Protein AF-H0FFP9-F1 (afdb_monomer)

Solvent-accessible surface area (backbone atoms 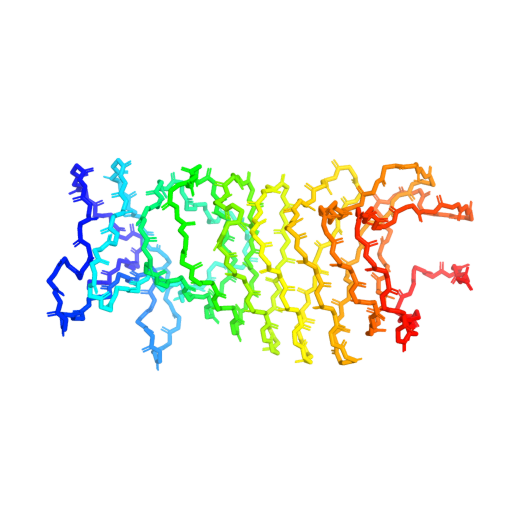only — not comparable to full-atom values): 10447 Å² total; per-residue (Å²): 90,71,31,32,77,65,34,75,48,77,48,68,65,47,79,28,15,66,45,77,88,32,73,33,52,43,18,31,10,16,52,91,96,51,68,61,28,45,47,30,43,72,57,37,74,26,39,36,30,30,73,16,55,14,37,40,34,36,16,16,64,46,79,81,54,76,49,68,46,59,50,24,39,30,33,62,23,36,39,37,34,51,33,22,23,45,27,37,53,21,60,12,68,56,22,48,20,46,33,43,29,53,17,32,37,43,26,38,55,21,41,39,14,61,69,14,36,36,39,27,28,45,64,7,32,42,36,43,52,17,33,37,11,37,36,36,30,32,53,51,4,33,41,47,37,38,69,96,35,42,28,36,27,34,25,39,37,37,30,73,53,12,36,38,44,35,34,36,32,57,60,44,81,67,43,24,31,40,22,60,26,41,36,34,42,29,14,31,40,30,45,40,68,67,57,65,52,63,95,68,61,73,39,53,70,43,65,64,47,58,77,46,78,72,63,58,40,79,58,53,58,46,90,93,62,83,132

Sequence (227 aa):
MTVSDEGEVRANLISVAQGAGSTANVNIGGAAGAAADRAGTLAVSGLRFGVGNGQLNFNHTDSSGAYAFSVPISGPGAINHVAGHTRLNGASPAFNGAIVATGGTLLVDSMLHAGSSATVGAGAALGGIGQLGNVSIQDGGILLGRQGEQLSMNSLVLNNGSQVNVQLGAPGSSSLFDVAADLTLAGSLNISDLGGFGAGVYRLFDYGGALTNNGMTIGSTPVGANA

Foldseek 3Di:
DEFFPQREDEDAEAEAFADAQDHGEYEFADDVVDAGGHGYYYNYQAYEYHNYAYEYEYRHDAAPLPAEDQHAYADAYEYEYEEHRYEDNHAHQRHLYEYEYDAYEYADAEEYHQNYEYEFDAHYEYYYQYEYHHYEQDANGEYEFEPVRAYEYQEYHYDQNYEYEYEDAAADDDERYEHAEEYEDHHEYAYDYPYHDDDDDHHHYDHNYYYRYPDYYYDHDPPPDDD

pLDDT: mean 96.98, std 4.11, range [62.12, 98.94]

Mean predicted aligned error: 3.09 Å

Secondary structure (DSSP, 8-state):
-EEBTT-EEE-SEEEE--STT-EEEEEEESPTTSPPB-B-EEESSEEEE-SSEEEEEEEB---SS--EE---EEES-EEEEEESEEEE-S-BTEE-SEEEE-SEEEEE-SBBPTT-EEEE-TTEEEE-SSEEEEEEE-TT-EEEEETTB-EEEEEEEE-TT-EEEEEEES-BS--SEEESS-EEE-SEEEEEEEES--SS-B--EEESS-EEE--PEE----TT---

Organism: NCBI:txid477184

Nearest PDB structures (foldseek):
  8e7f-assembly1_A  TM=8.452E-01  e=1.837E-02  Serratia marcescens
  6n2b-assembly1_A  TM=3.303E-01  e=1.978E-01  Caldicellulosiruptor acetigenus I77R1B
  8axg-assembly4_DDD  TM=4.522E-01  e=4.386E+00  Fusobacterium nucleatum
  6nyf-assembly1_A  TM=2.020E-01  e=9.040E+00  Helicobacter pylori

Radius of gyration: 17.98 Å; Cα contacts (8 Å, |Δi|>4): 772; chains: 1; bounding box: 45×29×59 Å

Structure (mmCIF, N/CA/C/O backbone):
data_AF-H0FFP9-F1
#
_entry.id   AF-H0FFP9-F1
#
loop_
_atom_site.group_PDB
_atom_site.id
_atom_site.type_symbol
_atom_site.label_atom_id
_atom_site.label_alt_id
_atom_site.label_comp_id
_atom_site.label_asym_id
_atom_site.label_entity_id
_atom_site.label_seq_id
_atom_site.pdbx_PDB_ins_code
_atom_site.Cartn_x
_atom_site.Cartn_y
_atom_site.Cartn_z
_atom_site.occupancy
_atom_site.B_iso_or_equiv
_atom_site.auth_seq_id
_atom_site.auth_comp_id
_atom_site.auth_asym_id
_atom_site.auth_atom_id
_atom_site.pdbx_PDB_model_num
ATOM 1 N N . MET A 1 1 ? -15.989 -3.623 18.073 1.00 95.50 1 MET A N 1
ATOM 2 C CA . MET A 1 1 ? -16.821 -2.552 17.489 1.00 95.50 1 MET A CA 1
ATOM 3 C C . MET A 1 1 ? -16.798 -2.707 15.984 1.00 95.50 1 MET A C 1
ATOM 5 O O . MET A 1 1 ? -15.742 -3.022 15.451 1.00 95.50 1 MET A O 1
ATOM 9 N N . THR A 1 2 ? -17.932 -2.490 15.328 1.00 97.25 2 THR A N 1
ATOM 10 C CA . THR A 1 2 ? -18.059 -2.513 13.867 1.00 97.25 2 THR A CA 1
ATOM 11 C C . THR A 1 2 ? -18.640 -1.179 13.421 1.00 97.25 2 THR A C 1
ATOM 13 O O . THR A 1 2 ? -19.587 -0.703 14.044 1.00 97.25 2 THR A O 1
ATOM 16 N N . VAL A 1 3 ? -18.039 -0.570 12.403 1.00 97.62 3 VAL A N 1
ATOM 17 C CA . VAL A 1 3 ? -18.450 0.708 11.819 1.00 97.62 3 VAL A CA 1
ATOM 18 C C . VAL A 1 3 ? -18.688 0.462 10.333 1.00 97.62 3 VAL A C 1
ATOM 20 O O . VAL A 1 3 ? -17.743 0.348 9.550 1.00 97.62 3 VAL A O 1
ATOM 23 N N . SER A 1 4 ? -19.954 0.297 9.972 1.00 97.25 4 SER A N 1
ATOM 24 C CA . SER A 1 4 ? -20.405 -0.083 8.632 1.00 97.25 4 SER A CA 1
ATOM 25 C C . SER A 1 4 ? -21.591 0.774 8.191 1.00 97.25 4 SER A C 1
ATOM 27 O O . SER A 1 4 ? -21.987 1.689 8.915 1.00 97.25 4 SER A O 1
ATOM 29 N N . ASP A 1 5 ? -22.120 0.512 6.994 1.00 95.44 5 ASP A N 1
ATOM 30 C CA . ASP A 1 5 ? -23.293 1.190 6.436 1.00 95.44 5 ASP A CA 1
ATOM 31 C C . ASP A 1 5 ? -23.164 2.719 6.391 1.00 95.44 5 ASP A C 1
ATOM 33 O O . ASP A 1 5 ? -24.125 3.443 6.634 1.00 95.44 5 ASP A O 1
ATOM 37 N N . GLU A 1 6 ? -21.966 3.229 6.065 1.00 94.12 6 GLU A N 1
ATOM 38 C CA . GLU A 1 6 ? -21.636 4.670 6.117 1.00 94.12 6 GLU A CA 1
ATOM 39 C C . GLU A 1 6 ? -21.825 5.309 7.506 1.00 94.12 6 GLU A C 1
ATOM 41 O O . GLU A 1 6 ? -21.739 6.528 7.656 1.00 94.12 6 GLU A O 1
ATOM 46 N N . GLY A 1 7 ? -22.026 4.499 8.547 1.00 96.81 7 GLY A N 1
ATOM 47 C CA . GLY A 1 7 ? -22.118 4.953 9.923 1.00 96.81 7 GLY A CA 1
ATOM 48 C C . GLY A 1 7 ? -20.846 5.667 10.369 1.00 96.81 7 GLY A C 1
ATOM 49 O O . GLY A 1 7 ? -19.736 5.345 9.940 1.00 96.81 7 GLY A O 1
ATOM 50 N N . GLU A 1 8 ? -21.005 6.634 11.268 1.00 97.62 8 GLU A N 1
ATOM 51 C CA . GLU A 1 8 ? -19.903 7.430 11.795 1.00 97.62 8 GLU A CA 1
ATOM 52 C C . GLU A 1 8 ? -19.749 7.211 13.303 1.00 97.62 8 GLU A C 1
ATOM 54 O O . GLU A 1 8 ? -20.703 7.350 14.069 1.00 97.62 8 GLU A O 1
ATOM 59 N N . VAL A 1 9 ? -18.526 6.918 13.745 1.00 98.00 9 VAL A N 1
ATOM 60 C CA . VAL A 1 9 ? -18.161 6.935 15.167 1.00 98.00 9 VAL A CA 1
ATOM 61 C C . VAL A 1 9 ? -17.323 8.172 15.452 1.00 98.00 9 VAL A C 1
ATOM 63 O O . VAL A 1 9 ? -16.262 8.366 14.858 1.00 98.00 9 VAL A O 1
ATOM 66 N N . ARG A 1 10 ? -17.780 8.978 16.414 1.00 97.69 10 ARG A N 1
ATOM 67 C CA . ARG A 1 10 ? -17.091 10.176 16.905 1.00 97.69 10 ARG A CA 1
ATOM 68 C C . ARG A 1 10 ? -16.560 9.952 18.311 1.00 97.69 10 ARG A C 1
ATOM 70 O O . ARG A 1 10 ? -17.305 9.578 19.213 1.00 97.69 10 ARG A O 1
ATOM 77 N N . ALA A 1 11 ? -15.279 10.224 18.502 1.00 95.62 11 ALA A N 1
ATOM 78 C CA . ALA A 1 11 ? -14.608 10.189 19.795 1.00 95.62 11 ALA A CA 1
ATOM 79 C C . ALA A 1 11 ? -13.319 11.008 19.716 1.00 95.62 11 ALA A C 1
ATOM 81 O O . ALA A 1 11 ? -12.813 11.272 18.631 1.00 95.62 11 ALA A O 1
ATOM 82 N N . ASN A 1 12 ? -12.736 11.374 20.858 1.00 95.19 12 ASN A N 1
ATOM 83 C CA . ASN A 1 12 ? -11.398 11.961 20.831 1.00 95.19 12 ASN A CA 1
ATOM 84 C C . ASN A 1 12 ? -10.359 10.907 20.406 1.00 95.19 12 ASN A C 1
ATOM 86 O O . ASN A 1 12 ? -9.648 11.090 19.425 1.00 95.19 12 ASN A O 1
ATOM 90 N N . LEU A 1 13 ? -10.317 9.774 21.106 1.00 97.44 13 LEU A N 1
ATOM 91 C CA . LEU A 1 13 ? -9.363 8.688 20.889 1.00 97.44 13 LEU A CA 1
ATOM 92 C C . LEU A 1 13 ? -10.093 7.349 21.001 1.00 97.44 13 LEU A C 1
ATOM 94 O O . LEU A 1 13 ? -10.913 7.172 21.903 1.00 97.44 13 LEU A O 1
ATOM 98 N N . ILE A 1 14 ? -9.748 6.392 20.140 1.00 98.12 14 ILE A N 1
ATOM 99 C CA . ILE A 1 14 ? -10.137 4.990 20.318 1.00 98.12 14 ILE A CA 1
ATOM 100 C C . ILE A 1 14 ? -8.950 4.223 20.898 1.00 98.12 14 ILE A C 1
ATOM 102 O O . ILE A 1 14 ? -7.900 4.115 20.267 1.00 98.12 14 ILE A O 1
ATOM 106 N N . SER A 1 15 ? -9.130 3.662 22.092 1.00 97.94 15 SER A N 1
ATOM 107 C CA . SER A 1 15 ? -8.153 2.784 22.739 1.00 97.94 15 SER A CA 1
ATOM 108 C C . SER A 1 15 ? -8.552 1.325 22.546 1.00 97.94 15 SER A C 1
ATOM 110 O O . SER A 1 15 ? -9.651 0.925 22.926 1.00 97.94 15 SER A O 1
ATOM 112 N N . VAL A 1 16 ? -7.653 0.516 21.990 1.00 98.31 16 VAL A N 1
ATOM 113 C CA . VAL A 1 16 ? -7.917 -0.882 21.630 1.00 98.31 16 VAL A CA 1
ATOM 114 C C . VAL A 1 16 ? -7.004 -1.803 22.438 1.00 98.31 16 VAL A C 1
ATOM 116 O O . VAL A 1 16 ? -5.790 -1.614 22.441 1.00 98.31 16 VAL A O 1
ATOM 119 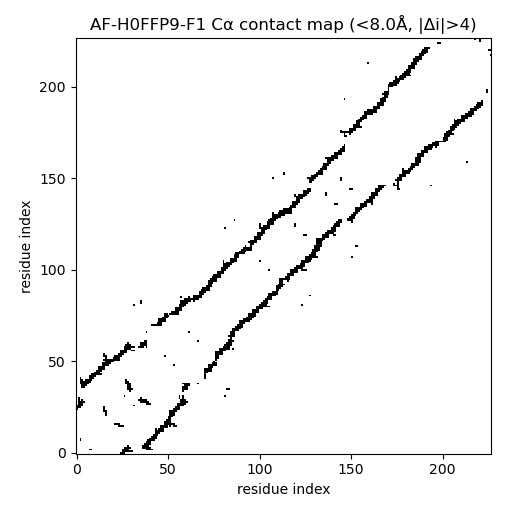N N . ALA A 1 17 ? -7.593 -2.784 23.127 1.00 98.06 17 ALA A N 1
ATOM 120 C CA . ALA A 1 17 ? -6.890 -3.836 23.873 1.00 98.06 17 ALA A CA 1
ATOM 121 C C . ALA A 1 17 ? -5.782 -3.305 24.817 1.00 98.06 17 ALA A C 1
ATOM 123 O O . ALA A 1 17 ? -4.611 -3.660 24.706 1.00 98.06 17 ALA A O 1
ATOM 124 N N . GLN A 1 18 ? -6.141 -2.408 25.745 1.00 97.56 18 GLN A N 1
ATOM 125 C CA . GLN A 1 18 ? -5.168 -1.739 26.626 1.00 97.56 18 GLN A CA 1
ATOM 126 C C . GLN A 1 18 ? -4.558 -2.646 27.707 1.00 97.56 18 GLN A C 1
ATOM 128 O O . GLN A 1 18 ? -3.432 -2.409 28.132 1.00 97.56 18 GLN A O 1
ATOM 133 N N . GLY A 1 19 ? -5.276 -3.682 28.146 1.00 96.94 19 GLY A N 1
ATOM 134 C CA . GLY A 1 19 ? -4.807 -4.607 29.181 1.00 96.94 19 GLY A CA 1
ATOM 135 C C . GLY A 1 19 ? -4.100 -5.836 28.607 1.00 96.94 19 GLY A C 1
ATOM 136 O O . GLY A 1 19 ? -4.488 -6.343 27.553 1.00 96.94 19 GLY A O 1
ATOM 137 N N . ALA A 1 20 ? -3.108 -6.365 29.323 1.00 96.44 20 ALA A N 1
ATOM 138 C CA . ALA A 1 20 ? -2.491 -7.645 28.974 1.00 96.44 20 ALA A CA 1
ATOM 139 C C . ALA A 1 20 ? -3.552 -8.762 28.941 1.00 96.44 20 ALA A C 1
ATOM 141 O O . ALA A 1 20 ? -4.425 -8.822 29.805 1.00 96.44 20 ALA A O 1
ATOM 142 N N . GLY A 1 21 ? -3.513 -9.610 27.911 1.00 95.94 21 GLY A N 1
ATOM 143 C CA . GLY A 1 21 ? -4.506 -10.670 27.693 1.00 95.94 21 GLY A CA 1
ATOM 144 C C . GLY A 1 21 ? -5.883 -10.193 27.209 1.00 95.94 21 GLY A C 1
ATOM 145 O O . GLY A 1 21 ? -6.726 -11.024 26.878 1.00 95.94 21 GLY A O 1
ATOM 146 N N . SER A 1 22 ? -6.131 -8.880 27.120 1.00 98.12 22 SER A N 1
ATOM 147 C CA . SER A 1 22 ? -7.374 -8.368 26.535 1.00 98.12 22 SER A CA 1
ATOM 148 C C . SER A 1 22 ? -7.375 -8.530 25.015 1.00 98.12 22 SER A C 1
ATOM 150 O O . SER A 1 22 ? -6.324 -8.474 24.381 1.00 98.12 22 SER A O 1
ATOM 152 N N . THR A 1 23 ? -8.557 -8.722 24.428 1.00 97.75 23 THR A N 1
ATOM 153 C CA . THR A 1 23 ? -8.754 -8.747 22.973 1.00 97.75 23 THR A CA 1
ATOM 154 C C . THR A 1 23 ? -9.786 -7.698 22.591 1.00 97.75 23 THR A C 1
ATOM 156 O O . THR A 1 23 ? -10.825 -7.595 23.244 1.00 97.75 23 THR A O 1
ATOM 159 N N . ALA A 1 24 ? -9.516 -6.912 21.551 1.00 97.69 24 ALA A N 1
ATOM 160 C CA . ALA A 1 24 ? -10.472 -5.937 21.042 1.00 97.69 24 ALA A CA 1
ATOM 161 C C . ALA A 1 24 ? -10.301 -5.712 19.539 1.00 97.69 24 ALA A C 1
ATOM 163 O O . ALA A 1 24 ? -9.191 -5.506 19.055 1.00 97.69 24 ALA A O 1
ATOM 164 N N . ASN A 1 25 ? -11.428 -5.670 18.829 1.00 97.19 25 ASN A N 1
ATOM 165 C CA . ASN A 1 25 ? -11.465 -5.479 17.383 1.00 97.19 25 ASN A CA 1
ATOM 166 C C . ASN A 1 25 ? -12.214 -4.192 17.033 1.00 97.19 25 ASN A C 1
ATOM 168 O O . ASN A 1 25 ? -13.292 -3.921 17.583 1.00 97.19 25 ASN A O 1
ATOM 172 N N . VAL A 1 26 ? -11.668 -3.436 16.088 1.00 98.38 26 VAL A N 1
ATOM 173 C CA . VAL A 1 26 ? -12.344 -2.355 15.369 1.00 98.38 26 VAL A CA 1
ATOM 174 C C . VAL A 1 26 ? -12.500 -2.814 13.927 1.00 98.38 26 VAL A C 1
ATOM 176 O O . VAL A 1 26 ? -11.507 -3.097 13.272 1.00 98.38 26 VAL A O 1
ATOM 179 N N . ASN A 1 27 ? -13.730 -2.919 13.439 1.00 98.62 27 ASN A N 1
ATOM 180 C CA . ASN A 1 27 ? -14.009 -3.328 12.066 1.00 98.62 27 ASN A CA 1
ATOM 181 C C . ASN A 1 27 ? -14.560 -2.141 11.279 1.00 98.62 27 ASN A C 1
ATOM 183 O O . ASN A 1 27 ? -15.451 -1.449 11.772 1.00 98.62 27 ASN A O 1
ATOM 187 N N . ILE A 1 28 ? -14.051 -1.944 10.070 1.00 98.56 28 ILE A N 1
ATOM 188 C CA . ILE A 1 28 ? -14.575 -1.026 9.064 1.00 98.56 28 ILE A CA 1
ATOM 189 C C . ILE A 1 28 ? -15.243 -1.867 7.975 1.00 98.56 28 ILE A C 1
ATOM 191 O O . ILE A 1 28 ? -14.577 -2.667 7.311 1.00 98.56 28 ILE A O 1
ATOM 195 N N . GLY A 1 29 ? -16.553 -1.686 7.808 1.00 98.44 29 GLY A N 1
ATOM 196 C CA . GLY A 1 29 ? -17.390 -2.610 7.042 1.00 98.44 29 GLY A CA 1
ATOM 197 C C . GLY A 1 29 ? -17.730 -3.856 7.863 1.00 98.44 29 GLY A C 1
ATOM 198 O O . GLY A 1 29 ? -18.029 -3.760 9.051 1.00 98.44 29 GLY A O 1
ATOM 199 N N . GLY A 1 30 ? -17.680 -5.032 7.246 1.00 97.56 30 GLY A N 1
ATOM 200 C CA . GLY A 1 30 ? -17.985 -6.310 7.880 1.00 97.56 30 GLY A CA 1
ATOM 201 C C . GLY A 1 30 ? -16.990 -6.697 8.979 1.00 97.56 30 GLY A C 1
ATOM 202 O O . GLY A 1 30 ? -15.842 -6.256 9.021 1.00 97.56 30 GLY A O 1
ATOM 203 N N . ALA A 1 31 ? -17.410 -7.574 9.891 1.00 93.75 31 ALA A N 1
ATOM 204 C CA . ALA A 1 31 ? -16.493 -8.173 10.860 1.00 93.75 31 ALA A CA 1
ATOM 205 C C . ALA A 1 31 ? -15.522 -9.164 10.184 1.00 93.75 31 ALA A C 1
ATOM 207 O O . ALA A 1 31 ? -15.782 -9.661 9.087 1.00 93.75 31 ALA A O 1
ATOM 208 N N . ALA A 1 32 ? -14.412 -9.493 10.852 1.00 80.69 32 ALA A N 1
ATOM 209 C CA . ALA A 1 32 ? -13.520 -10.559 10.396 1.00 80.69 32 ALA A CA 1
ATOM 210 C C . ALA A 1 32 ? -14.281 -11.898 10.288 1.00 80.69 32 ALA A C 1
ATOM 212 O O . ALA A 1 32 ? -14.992 -12.285 11.215 1.00 80.69 32 ALA A O 1
ATOM 213 N N . GLY A 1 33 ? -14.147 -12.586 9.150 1.00 89.38 33 GLY A N 1
ATOM 214 C CA . GLY A 1 33 ? -14.860 -13.837 8.856 1.00 89.38 33 GLY A CA 1
ATOM 215 C C . GLY A 1 33 ? -16.329 -13.675 8.436 1.00 89.38 33 GLY A C 1
ATOM 216 O O . GLY A 1 33 ? -16.966 -14.669 8.101 1.00 89.38 33 GLY A O 1
ATOM 217 N N . ALA A 1 34 ? -16.865 -12.451 8.428 1.00 95.69 34 ALA A N 1
ATOM 218 C CA . ALA A 1 34 ? -18.190 -12.143 7.893 1.00 95.69 34 ALA A CA 1
ATOM 219 C C . ALA A 1 34 ? -18.103 -11.630 6.444 1.00 95.69 34 ALA A C 1
ATOM 221 O O . ALA A 1 34 ? -17.021 -11.313 5.945 1.00 95.69 34 ALA A O 1
ATOM 222 N N . ALA A 1 35 ? -19.255 -11.520 5.775 1.00 97.50 35 ALA A N 1
ATOM 223 C CA . ALA A 1 35 ? -19.337 -10.851 4.479 1.00 97.50 35 ALA A CA 1
ATOM 224 C C . ALA A 1 35 ? -18.895 -9.381 4.592 1.00 97.50 35 ALA A C 1
ATOM 226 O O . ALA A 1 35 ? -19.113 -8.742 5.624 1.00 97.50 35 ALA A O 1
ATOM 227 N N . ALA A 1 36 ? -18.273 -8.866 3.530 1.00 98.12 36 ALA A N 1
ATOM 228 C CA . ALA A 1 36 ? -17.930 -7.454 3.427 1.00 98.12 36 ALA A CA 1
ATOM 229 C C . ALA A 1 36 ? -19.197 -6.587 3.435 1.00 98.12 36 ALA A C 1
ATOM 231 O O . ALA A 1 36 ? -20.231 -6.991 2.902 1.00 98.12 36 ALA A O 1
ATOM 232 N N . ASP A 1 37 ? -19.088 -5.386 3.997 1.00 98.44 37 ASP A N 1
ATOM 233 C CA . ASP A 1 37 ? -20.188 -4.421 4.095 1.00 98.44 37 ASP A CA 1
ATOM 234 C C . ASP A 1 37 ? -19.717 -3.011 3.701 1.00 98.44 37 ASP A C 1
ATOM 236 O O . ASP A 1 37 ? -18.515 -2.764 3.585 1.00 98.44 37 ASP A O 1
ATOM 240 N N . ARG A 1 38 ? -20.623 -2.058 3.482 1.00 98.06 38 ARG A N 1
ATOM 241 C CA . ARG A 1 38 ? -20.238 -0.669 3.201 1.00 98.06 38 ARG A CA 1
ATOM 242 C C . ARG A 1 38 ? -19.383 -0.142 4.349 1.00 98.06 38 ARG A C 1
ATOM 244 O O . ARG A 1 38 ? -19.714 -0.318 5.521 1.00 98.06 38 ARG A O 1
ATOM 251 N N . ALA A 1 39 ? -18.268 0.498 4.012 1.00 98.06 39 ALA A N 1
ATOM 252 C CA . ALA A 1 39 ? -17.371 1.054 5.014 1.00 98.06 39 ALA A CA 1
ATOM 253 C C . ALA A 1 39 ? -18.076 2.164 5.803 1.00 98.06 39 ALA A C 1
ATOM 255 O O . ALA A 1 39 ? -18.807 2.976 5.236 1.00 98.06 39 ALA A O 1
ATOM 256 N N . GLY A 1 40 ? -17.837 2.211 7.109 1.00 98.06 40 GLY A N 1
ATOM 257 C CA . GLY A 1 40 ? -18.147 3.377 7.921 1.00 98.06 40 GLY A CA 1
ATOM 258 C C . GLY A 1 40 ? -16.921 4.265 8.150 1.00 98.06 40 GLY A C 1
ATOM 259 O O . GLY A 1 40 ? -15.814 3.983 7.678 1.00 98.06 40 GLY A O 1
ATOM 260 N N . THR A 1 41 ? -17.114 5.345 8.902 1.00 97.38 41 THR A N 1
ATOM 261 C CA . THR A 1 41 ? -16.095 6.374 9.144 1.00 97.38 41 THR A CA 1
ATOM 262 C C . THR A 1 41 ? -15.778 6.509 10.630 1.00 97.38 41 THR A C 1
ATOM 264 O O . THR A 1 41 ? -16.666 6.561 11.482 1.00 97.38 41 THR A O 1
ATOM 267 N N . LEU A 1 42 ? -14.488 6.619 10.950 1.00 97.94 42 LEU A N 1
ATOM 268 C C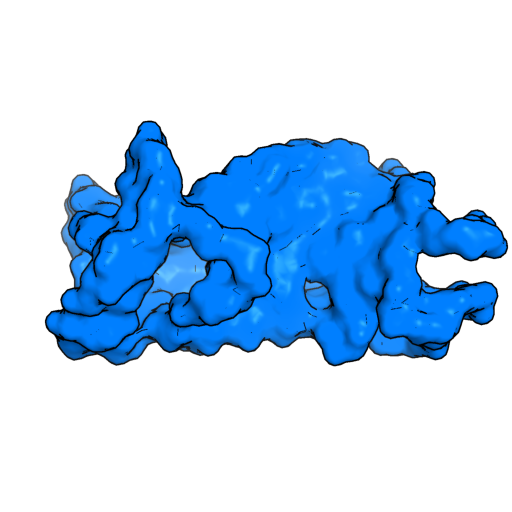A . LEU A 1 42 ? -14.019 7.016 12.275 1.00 97.94 42 LEU A CA 1
ATOM 269 C C . LEU A 1 42 ? -13.635 8.497 12.253 1.00 97.94 42 LEU A C 1
ATOM 271 O O . LEU A 1 42 ? -12.603 8.869 11.701 1.00 97.94 42 LEU A O 1
ATOM 275 N N . ALA A 1 43 ? -14.438 9.337 12.894 1.00 97.06 43 ALA A N 1
ATOM 276 C CA . ALA A 1 43 ? -14.118 10.739 13.130 1.00 97.06 43 ALA A CA 1
ATOM 277 C C . ALA A 1 43 ? -13.453 10.883 14.504 1.00 97.06 43 ALA A C 1
ATOM 279 O O . ALA A 1 43 ? -14.065 11.318 15.485 1.00 97.06 43 ALA A O 1
ATOM 280 N N . VAL A 1 44 ? -12.194 10.445 14.572 1.00 97.31 44 VAL A N 1
ATOM 281 C CA . VAL A 1 44 ? -11.382 10.423 15.794 1.00 97.31 44 VAL A CA 1
ATOM 282 C C . VAL A 1 44 ? -9.985 10.976 15.538 1.00 97.31 44 VAL A C 1
ATOM 284 O O . VAL A 1 44 ? -9.482 10.899 14.420 1.00 97.31 44 VAL A O 1
ATOM 287 N N . SER A 1 45 ? -9.333 11.511 16.573 1.00 96.88 45 SER A N 1
ATOM 288 C CA . SER A 1 45 ? -7.967 12.048 16.445 1.00 96.88 45 SER A CA 1
ATOM 289 C C . SER A 1 45 ? -6.893 10.959 16.338 1.00 96.88 45 SER A C 1
ATOM 291 O O . SER A 1 45 ? -5.779 11.231 15.896 1.00 96.88 45 SER A O 1
ATOM 293 N N . GLY A 1 46 ? -7.220 9.723 16.725 1.00 97.94 46 GLY A N 1
ATOM 294 C CA . GLY A 1 46 ? -6.327 8.581 16.596 1.00 97.94 46 GLY A CA 1
ATOM 295 C C . GLY A 1 46 ? -6.940 7.265 17.068 1.00 97.94 46 GLY A C 1
ATOM 296 O O . GLY A 1 46 ? -7.949 7.229 17.783 1.00 97.94 46 GLY A O 1
ATOM 297 N N . LEU A 1 47 ? -6.271 6.179 16.695 1.00 98.56 47 LEU A N 1
ATOM 298 C CA . LEU A 1 47 ? -6.506 4.829 17.186 1.00 98.56 47 LEU A CA 1
ATOM 299 C C . LEU A 1 47 ? -5.221 4.323 17.852 1.00 98.56 47 LEU A C 1
ATOM 301 O O . LEU A 1 47 ? -4.147 4.301 17.249 1.00 98.56 47 LEU A O 1
ATOM 305 N N . ARG A 1 48 ? -5.316 3.937 19.125 1.00 98.56 48 ARG A N 1
ATOM 306 C CA . ARG A 1 48 ? -4.176 3.491 19.930 1.00 98.56 48 ARG A CA 1
ATOM 307 C C . ARG A 1 48 ? -4.360 2.056 20.384 1.00 98.56 48 ARG A C 1
ATOM 309 O O . ARG A 1 48 ? -5.224 1.763 21.215 1.00 98.56 48 ARG A O 1
ATOM 316 N N . PHE A 1 49 ? -3.487 1.185 19.904 1.00 98.69 49 PHE A N 1
ATOM 317 C CA . PHE A 1 49 ? -3.336 -0.157 20.440 1.00 98.69 49 PHE A CA 1
ATOM 318 C C . PHE A 1 49 ? -2.556 -0.126 21.756 1.00 98.69 49 PHE A C 1
ATOM 320 O O . PHE A 1 49 ? -1.611 0.649 21.914 1.00 98.69 49 PHE A O 1
ATOM 327 N N . GLY A 1 50 ? -2.977 -0.947 22.714 1.00 98.19 50 GLY A N 1
ATOM 328 C CA . GLY A 1 50 ? -2.208 -1.231 23.923 1.00 98.19 50 GLY A CA 1
ATOM 329 C C . GLY A 1 50 ? -1.466 -2.561 23.838 1.00 98.19 50 GLY A C 1
ATOM 330 O O . GLY A 1 50 ? -1.154 -3.037 22.751 1.00 98.19 50 GLY A O 1
ATOM 331 N N . VAL A 1 51 ? -1.172 -3.151 24.999 1.00 97.19 51 VAL A N 1
ATOM 332 C CA . VAL A 1 51 ? -0.365 -4.384 25.116 1.00 97.19 51 VAL A CA 1
ATOM 333 C C . VAL A 1 51 ? -1.162 -5.680 24.923 1.00 97.19 51 VAL A C 1
ATOM 335 O O . VAL A 1 51 ? -0.585 -6.765 24.942 1.00 97.19 51 VAL A O 1
ATOM 338 N N . GLY A 1 52 ? -2.487 -5.595 24.805 1.00 98.06 52 GLY A N 1
ATOM 339 C CA . GLY A 1 52 ? -3.341 -6.735 24.483 1.00 98.06 52 GLY A CA 1
ATOM 340 C C . GLY A 1 52 ? -3.355 -7.057 22.986 1.00 98.06 52 GLY A C 1
ATOM 341 O O . GLY A 1 52 ? -2.621 -6.483 22.186 1.00 98.06 52 GLY A O 1
ATOM 342 N N . ASN A 1 53 ? -4.242 -7.969 22.593 1.00 97.50 53 ASN A N 1
ATOM 343 C CA . ASN A 1 53 ? -4.469 -8.339 21.200 1.00 97.50 53 ASN A CA 1
ATOM 344 C C . ASN A 1 53 ? -5.504 -7.401 20.559 1.00 97.50 53 ASN A C 1
ATOM 346 O O . ASN A 1 53 ? -6.715 -7.630 20.623 1.00 97.50 53 ASN A O 1
ATOM 350 N N . GLY A 1 54 ? -5.020 -6.290 20.006 1.00 98.38 54 GLY A N 1
ATOM 351 C CA . GLY A 1 54 ? -5.845 -5.309 19.313 1.00 98.38 54 GLY A CA 1
ATOM 352 C C . GLY A 1 54 ? -5.780 -5.467 17.798 1.00 98.38 54 GLY A C 1
ATOM 353 O O . GLY A 1 54 ? -4.686 -5.569 17.247 1.00 98.38 54 GLY A O 1
ATOM 354 N N . GLN A 1 55 ? -6.933 -5.430 17.127 1.00 98.44 55 GLN A N 1
ATOM 355 C CA . GLN A 1 55 ? -7.008 -5.518 15.666 1.00 98.44 55 GLN A CA 1
ATOM 356 C C . GLN A 1 55 ? -7.862 -4.398 15.064 1.00 98.44 55 GLN A C 1
ATOM 358 O O . GLN A 1 55 ? -8.9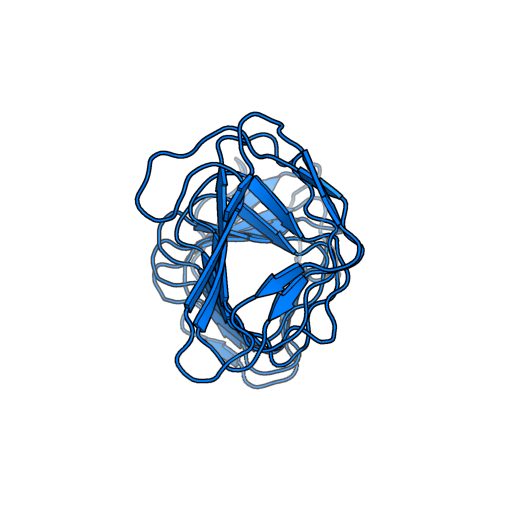34 -4.074 15.582 1.00 98.44 55 GLN A O 1
ATOM 363 N N . LEU A 1 56 ? -7.397 -3.837 13.948 1.00 98.62 56 LEU A N 1
ATOM 364 C CA . LEU A 1 56 ? -8.177 -3.012 13.028 1.00 98.62 56 LEU A CA 1
ATOM 365 C C . LEU A 1 56 ? -8.400 -3.807 11.741 1.00 98.62 56 LEU A C 1
ATOM 367 O O . LEU A 1 56 ? -7.443 -4.170 11.066 1.00 98.62 56 LEU A O 1
ATOM 371 N N . ASN A 1 57 ? -9.654 -4.076 11.402 1.00 98.69 57 ASN A N 1
ATOM 372 C CA . ASN A 1 57 ? -10.025 -4.908 10.265 1.00 98.69 57 ASN A CA 1
ATOM 373 C C . ASN A 1 57 ? -10.726 -4.063 9.200 1.00 98.69 57 ASN A C 1
ATOM 375 O O . ASN A 1 57 ? -11.731 -3.418 9.495 1.00 98.69 57 ASN A O 1
ATOM 379 N N . PHE A 1 58 ? -10.233 -4.117 7.967 1.00 98.69 58 PHE A N 1
ATOM 380 C CA . PHE A 1 58 ? -10.896 -3.587 6.781 1.00 98.69 58 PHE A CA 1
ATOM 381 C C . PHE A 1 58 ? -11.523 -4.748 6.014 1.00 98.69 58 PHE A C 1
ATOM 383 O O . PHE A 1 58 ? -10.821 -5.623 5.504 1.00 98.69 58 PHE A O 1
ATOM 390 N N . ASN A 1 59 ? -12.850 -4.780 5.964 1.00 98.56 59 ASN A N 1
ATOM 391 C CA . ASN A 1 59 ? -13.610 -5.783 5.226 1.00 98.56 59 ASN A CA 1
ATOM 392 C C . ASN A 1 59 ? -14.822 -5.094 4.604 1.00 98.56 59 ASN A C 1
ATOM 394 O O . ASN A 1 59 ? -15.942 -5.199 5.107 1.00 98.56 59 ASN A O 1
ATOM 398 N N . HIS A 1 60 ? -14.583 -4.312 3.556 1.00 98.56 60 HIS A N 1
ATOM 399 C CA . HIS A 1 60 ? -15.620 -3.459 2.994 1.00 98.56 60 HIS A CA 1
ATOM 400 C C . HIS A 1 60 ? -15.782 -3.601 1.485 1.00 98.56 60 HIS A C 1
ATOM 402 O O . HIS A 1 60 ? -14.952 -4.189 0.799 1.00 98.56 60 HIS A O 1
ATOM 408 N N . THR A 1 61 ? -16.892 -3.077 0.967 1.00 98.00 61 THR A N 1
ATOM 409 C CA . THR A 1 61 ? -17.299 -3.240 -0.438 1.00 98.00 61 THR A CA 1
ATOM 410 C C . THR A 1 61 ? -16.803 -2.139 -1.377 1.00 98.00 61 THR A C 1
ATOM 412 O O . THR A 1 61 ? -17.181 -2.139 -2.546 1.00 98.00 61 THR A O 1
ATOM 415 N N . ASP A 1 62 ? -16.001 -1.176 -0.906 1.00 97.88 62 ASP A N 1
ATOM 416 C CA . ASP A 1 62 ? -15.466 -0.144 -1.809 1.00 97.88 62 ASP A CA 1
ATOM 417 C C . ASP A 1 62 ? -14.455 -0.786 -2.759 1.00 97.88 62 ASP A C 1
ATOM 419 O O . ASP A 1 62 ? -13.471 -1.361 -2.312 1.00 97.88 62 ASP A O 1
ATOM 423 N N . SER A 1 63 ? -14.692 -0.678 -4.060 1.00 96.25 63 SER A N 1
ATOM 424 C CA . SER A 1 63 ? -13.769 -1.118 -5.111 1.00 96.25 63 SER A CA 1
ATOM 425 C C . SER A 1 63 ? -13.309 0.044 -5.996 1.00 96.25 63 SER A C 1
ATOM 427 O O . SER A 1 63 ? -12.731 -0.170 -7.057 1.00 96.25 63 SER A O 1
ATOM 429 N N . SER A 1 64 ? -13.624 1.279 -5.603 1.00 94.25 64 SER A N 1
ATOM 430 C CA . SER A 1 64 ? -13.269 2.496 -6.335 1.00 94.25 64 SER A CA 1
ATOM 431 C C . SER A 1 64 ? -11.865 2.984 -5.974 1.00 94.25 64 SER A C 1
ATOM 433 O O . SER A 1 64 ? -11.216 3.672 -6.761 1.00 94.25 64 SER A O 1
ATOM 435 N N . GLY A 1 65 ? -11.402 2.637 -4.769 1.00 88.88 65 GLY A N 1
ATOM 436 C CA . GLY A 1 65 ? -10.201 3.195 -4.161 1.00 88.88 65 GLY A CA 1
ATOM 437 C C . GLY A 1 65 ? -10.415 4.576 -3.542 1.00 88.88 65 GLY A C 1
ATOM 438 O O . GLY A 1 65 ? -9.439 5.201 -3.137 1.00 88.88 65 GLY A O 1
ATOM 439 N N . ALA A 1 66 ? -11.650 5.074 -3.458 1.00 92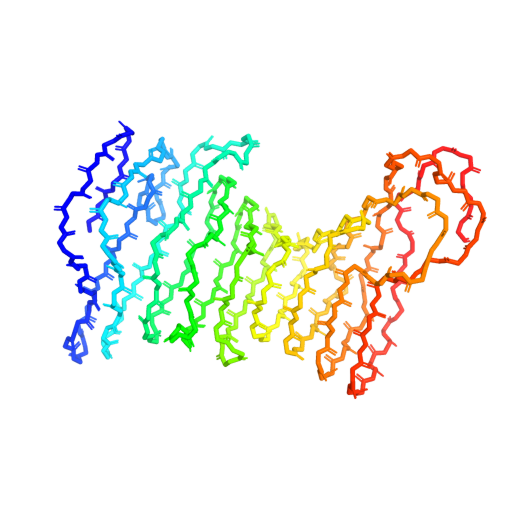.12 66 ALA A N 1
ATOM 440 C CA . ALA A 1 66 ? -11.951 6.369 -2.852 1.00 92.12 66 ALA A CA 1
ATOM 441 C C . ALA A 1 66 ? -11.995 6.323 -1.316 1.00 92.12 66 ALA A C 1
ATOM 443 O O . ALA A 1 66 ? -11.878 7.371 -0.678 1.00 92.12 66 ALA A O 1
ATOM 444 N N . TYR A 1 67 ? -12.149 5.139 -0.707 1.00 97.94 67 TYR A N 1
ATOM 445 C CA . TYR A 1 67 ? -12.172 5.022 0.748 1.00 97.94 67 TYR A CA 1
ATOM 446 C C . TYR A 1 67 ? -10.794 5.326 1.355 1.00 97.94 67 TYR A C 1
ATOM 448 O O . TYR A 1 67 ? -9.834 4.564 1.205 1.00 97.94 67 TYR A O 1
ATOM 456 N N . ALA A 1 68 ? -10.715 6.448 2.070 1.00 97.62 68 ALA A N 1
ATOM 457 C CA . ALA A 1 68 ? -9.517 6.908 2.755 1.00 97.62 68 ALA A CA 1
ATOM 458 C C . ALA A 1 68 ? -9.665 6.774 4.273 1.00 97.62 68 ALA A C 1
ATOM 460 O O . ALA A 1 68 ? -10.532 7.388 4.896 1.00 97.62 68 ALA A O 1
ATOM 461 N N . PHE A 1 69 ? -8.757 6.019 4.880 1.00 98.38 69 PHE A N 1
ATOM 462 C CA . PHE A 1 69 ? -8.599 5.927 6.319 1.00 98.38 69 PHE A CA 1
ATOM 463 C C . PHE A 1 69 ? -7.494 6.885 6.778 1.00 98.38 69 PHE A C 1
ATOM 465 O O . PHE A 1 69 ? -6.298 6.588 6.721 1.00 98.38 69 PHE A O 1
ATOM 472 N N . SER A 1 70 ? -7.909 8.068 7.228 1.00 97.44 70 SER A N 1
ATOM 473 C CA . SER A 1 70 ? -6.998 9.155 7.619 1.00 97.44 70 SER A CA 1
ATOM 474 C C . SER A 1 70 ? -6.676 9.197 9.116 1.00 97.44 70 SER A C 1
ATOM 476 O O . SER A 1 70 ? -5.976 10.102 9.563 1.00 97.44 70 SER A O 1
ATOM 478 N N . VAL A 1 71 ? -7.185 8.250 9.910 1.00 98.25 71 VAL A N 1
ATOM 479 C CA . VAL A 1 71 ? -6.975 8.225 11.364 1.00 98.25 71 VAL A CA 1
ATOM 480 C C . VAL A 1 71 ? -5.549 7.752 11.682 1.00 98.25 71 VAL A C 1
ATOM 482 O O . VAL A 1 71 ? -5.202 6.635 11.299 1.00 98.25 71 VAL A O 1
ATOM 485 N N . PRO A 1 72 ? -4.732 8.538 12.413 1.00 98.06 72 PRO A N 1
ATOM 486 C CA . PRO A 1 72 ? -3.416 8.101 12.876 1.00 98.06 72 PRO A CA 1
ATOM 487 C C . PRO A 1 72 ? -3.495 6.868 13.778 1.00 98.06 72 PRO A C 1
ATOM 489 O O . PRO A 1 72 ? -4.309 6.810 14.706 1.00 98.06 72 PRO A O 1
ATOM 492 N N . ILE A 1 73 ? -2.610 5.903 13.545 1.00 98.62 73 ILE A N 1
ATOM 493 C CA . ILE A 1 73 ? -2.527 4.647 14.293 1.00 98.62 73 ILE A CA 1
ATOM 494 C C . ILE A 1 73 ? -1.237 4.626 15.122 1.00 98.62 73 ILE A C 1
ATOM 496 O O . ILE A 1 73 ? -0.191 5.134 14.716 1.00 98.62 73 ILE A O 1
ATOM 500 N N . SER A 1 74 ? -1.300 4.035 16.314 1.00 98.50 74 SER A N 1
ATOM 501 C CA . SER A 1 74 ? -0.138 3.854 17.189 1.00 98.50 74 SER A CA 1
ATOM 502 C C . SER A 1 74 ? -0.193 2.538 17.960 1.00 98.50 74 SER A C 1
ATOM 504 O O . SER A 1 74 ? -1.276 2.015 18.233 1.00 98.50 74 SER A O 1
ATOM 506 N N . GLY A 1 75 ? 0.981 2.042 18.352 1.00 98.19 75 GLY A N 1
ATOM 507 C CA . GLY A 1 75 ? 1.140 0.838 19.161 1.00 98.19 75 GLY A CA 1
ATOM 508 C C . GLY A 1 75 ? 1.274 -0.455 18.344 1.00 98.19 75 GLY A C 1
ATOM 509 O O . GLY A 1 75 ? 1.303 -0.414 17.111 1.00 98.19 75 GLY A O 1
ATOM 510 N N . PRO A 1 76 ? 1.346 -1.608 19.034 1.00 96.88 76 PRO A N 1
ATOM 511 C CA . PRO A 1 76 ? 1.780 -2.883 18.456 1.00 96.88 76 PRO A CA 1
ATOM 512 C C . PRO A 1 76 ? 0.639 -3.755 17.897 1.00 96.88 76 PRO A C 1
ATOM 514 O O . PRO A 1 76 ? 0.835 -4.949 17.689 1.00 96.88 76 PRO A O 1
ATOM 517 N N . GLY A 1 77 ? -0.568 -3.208 17.714 1.00 98.00 77 GLY A N 1
ATOM 518 C CA . GLY A 1 77 ? -1.717 -3.990 17.238 1.00 98.00 77 GLY A CA 1
ATOM 519 C C . GLY A 1 77 ? -1.599 -4.426 15.778 1.00 98.00 77 GLY A C 1
ATOM 520 O O . GLY A 1 77 ? -0.648 -4.084 15.084 1.00 98.00 77 GLY A O 1
ATOM 521 N N . ALA A 1 78 ? -2.583 -5.178 15.297 1.00 98.38 78 ALA A N 1
ATOM 522 C CA . ALA A 1 78 ? -2.609 -5.656 13.918 1.00 98.38 78 ALA A CA 1
ATOM 523 C C . ALA A 1 78 ? -3.582 -4.854 13.047 1.00 98.38 78 ALA A C 1
ATOM 525 O O . ALA A 1 78 ? -4.648 -4.436 13.507 1.00 98.38 78 ALA A O 1
ATOM 526 N N . ILE A 1 79 ? -3.237 -4.697 11.771 1.00 98.69 79 ILE A N 1
ATOM 527 C CA . ILE A 1 79 ? -4.154 -4.256 10.720 1.00 98.69 79 ILE A CA 1
ATOM 528 C C . ILE A 1 79 ? -4.407 -5.445 9.797 1.00 98.69 79 ILE A C 1
ATOM 530 O O . ILE A 1 79 ? -3.467 -5.999 9.235 1.00 98.69 79 ILE A O 1
ATOM 534 N N . ASN A 1 80 ? -5.666 -5.820 9.601 1.00 98.69 80 ASN A N 1
ATOM 535 C CA . ASN A 1 80 ? -6.039 -6.870 8.661 1.00 98.69 80 ASN A CA 1
ATOM 536 C C . ASN A 1 80 ? -6.837 -6.260 7.511 1.00 98.69 80 ASN A C 1
ATOM 538 O O . ASN A 1 80 ? -7.862 -5.619 7.742 1.00 98.69 80 ASN A O 1
ATOM 542 N N . HIS A 1 81 ? -6.391 -6.477 6.279 1.00 98.62 81 HIS A N 1
ATOM 543 C CA . HIS A 1 81 ? -7.108 -6.061 5.080 1.00 98.62 81 HIS A CA 1
ATOM 544 C C . HIS A 1 81 ? -7.666 -7.298 4.372 1.00 98.62 81 HIS A C 1
ATOM 546 O O . HIS A 1 81 ? -6.917 -8.142 3.882 1.00 98.62 81 HIS A O 1
ATOM 552 N N . VAL A 1 82 ? -8.987 -7.439 4.380 1.00 98.38 82 VAL A N 1
ATOM 553 C CA . VAL A 1 82 ? -9.692 -8.658 3.954 1.00 98.38 82 VAL A CA 1
ATOM 554 C C . VAL A 1 82 ? -10.420 -8.443 2.632 1.00 98.38 82 VAL A C 1
ATOM 556 O O . VAL A 1 82 ? -10.424 -9.328 1.783 1.00 98.38 82 VAL A O 1
ATOM 559 N N . ALA A 1 83 ? -11.023 -7.272 2.438 1.00 98.38 83 ALA A N 1
ATOM 560 C CA . ALA A 1 83 ? -11.742 -6.923 1.220 1.00 98.38 83 ALA A CA 1
ATOM 561 C C . ALA A 1 83 ? -11.827 -5.404 1.051 1.00 98.38 83 ALA A C 1
ATOM 563 O O . ALA A 1 83 ? -11.714 -4.656 2.025 1.00 98.38 83 ALA A O 1
ATOM 564 N N . GLY A 1 84 ? -12.083 -4.982 -0.186 1.00 98.38 84 GLY A N 1
ATOM 565 C CA . GLY A 1 84 ? -12.251 -3.583 -0.560 1.00 98.38 84 GLY A CA 1
ATOM 566 C C . GLY A 1 84 ? -10.963 -2.932 -1.050 1.00 98.38 84 GLY A C 1
ATOM 567 O O . GLY A 1 84 ? -9.972 -3.607 -1.338 1.00 98.38 84 GLY A O 1
ATOM 568 N N . HIS A 1 85 ? -10.989 -1.617 -1.213 1.00 98.56 85 HIS A N 1
ATOM 569 C CA . HIS A 1 85 ? -9.848 -0.784 -1.561 1.00 98.56 85 HIS A CA 1
ATOM 570 C C . HIS A 1 85 ? -9.682 0.288 -0.484 1.00 98.56 85 HIS A C 1
ATOM 572 O O . HIS A 1 85 ? -10.471 1.229 -0.420 1.00 98.56 85 HIS A O 1
ATOM 578 N N . THR A 1 86 ? -8.665 0.137 0.366 1.00 98.56 86 THR A N 1
ATOM 579 C CA . THR A 1 86 ? -8.373 1.069 1.464 1.00 98.56 86 THR A CA 1
ATOM 580 C C . THR A 1 86 ? -7.137 1.893 1.146 1.00 98.56 86 THR A C 1
ATOM 582 O O . THR A 1 86 ? -6.081 1.328 0.863 1.00 98.56 86 THR A O 1
ATOM 585 N N . ARG A 1 87 ? -7.230 3.218 1.288 1.00 98.56 87 ARG A N 1
ATOM 586 C CA . ARG A 1 87 ? -6.060 4.106 1.349 1.00 98.56 87 ARG A CA 1
ATOM 587 C C . ARG A 1 87 ? -5.735 4.474 2.794 1.00 98.56 87 ARG A C 1
ATOM 589 O O . ARG A 1 87 ? -6.573 5.057 3.479 1.00 98.56 87 ARG A O 1
ATOM 596 N N . LEU A 1 88 ? -4.539 4.147 3.274 1.00 98.19 88 LEU A N 1
ATOM 597 C CA . LEU A 1 88 ? -4.035 4.603 4.570 1.00 98.19 88 LEU A CA 1
ATOM 598 C C . LEU A 1 88 ? -3.363 5.968 4.400 1.00 98.19 88 LEU A C 1
ATOM 600 O O . LEU A 1 88 ? -2.203 6.054 4.000 1.00 98.19 88 LEU A O 1
ATOM 604 N N . ASN A 1 89 ? -4.094 7.029 4.744 1.00 96.19 89 ASN A N 1
ATOM 605 C CA . ASN A 1 89 ? -3.634 8.417 4.606 1.00 96.19 89 ASN A CA 1
ATOM 606 C C . ASN A 1 89 ? -3.152 9.009 5.942 1.00 96.19 89 ASN A C 1
ATOM 608 O O . ASN A 1 89 ? -2.446 10.020 5.970 1.00 96.19 89 ASN A O 1
ATOM 612 N N . GLY A 1 90 ? -3.534 8.394 7.064 1.00 96.62 90 GLY A N 1
ATOM 613 C CA . GLY A 1 90 ? -3.152 8.843 8.398 1.00 96.62 90 GLY A CA 1
ATOM 614 C C . GLY A 1 90 ? -1.683 8.553 8.694 1.00 96.62 90 GLY A C 1
ATOM 615 O O . GLY A 1 90 ? -1.289 7.389 8.791 1.00 96.62 90 GLY A O 1
ATOM 616 N N . ALA A 1 91 ? -0.881 9.601 8.897 1.00 97.62 91 ALA A N 1
ATOM 617 C CA . ALA A 1 91 ? 0.508 9.447 9.321 1.00 97.62 91 ALA A CA 1
ATOM 618 C C . ALA A 1 91 ? 0.564 8.721 10.674 1.00 97.62 91 ALA A C 1
ATOM 620 O O . ALA A 1 91 ? 0.028 9.194 11.676 1.00 97.62 91 ALA A O 1
ATOM 621 N N . SER A 1 92 ? 1.215 7.562 10.692 1.00 98.31 92 SER A N 1
ATOM 622 C CA . SER A 1 92 ? 1.237 6.621 11.812 1.00 98.31 92 SER A CA 1
ATOM 623 C C . SER A 1 92 ? 2.677 6.212 12.166 1.00 98.31 92 SER A C 1
ATOM 625 O O . SER A 1 92 ? 3.000 5.021 12.195 1.00 98.31 92 SER A O 1
ATOM 627 N N . PRO A 1 93 ? 3.573 7.172 12.477 1.00 97.94 93 PRO A N 1
ATOM 628 C CA . PRO A 1 93 ? 4.981 6.885 12.763 1.00 97.94 93 PRO A CA 1
ATOM 629 C C . PRO A 1 93 ? 5.183 6.086 14.057 1.00 97.94 93 PRO A C 1
ATOM 631 O O . PRO A 1 93 ? 6.275 5.604 14.308 1.00 97.94 93 PRO A O 1
ATOM 634 N N . ALA A 1 94 ? 4.151 5.937 14.891 1.00 97.94 94 ALA A N 1
ATOM 635 C CA . ALA A 1 94 ? 4.193 5.145 16.119 1.00 97.94 94 ALA A CA 1
ATOM 636 C C . ALA A 1 94 ? 3.495 3.778 15.984 1.00 97.94 94 ALA A C 1
ATOM 638 O O . ALA A 1 94 ? 3.314 3.087 16.987 1.00 97.94 94 ALA A O 1
ATOM 639 N N . PHE A 1 95 ? 3.052 3.393 14.783 1.00 98.44 95 PHE A N 1
ATOM 640 C CA . PHE A 1 95 ? 2.507 2.062 14.525 1.00 98.44 95 PHE A CA 1
ATOM 641 C C . PHE A 1 95 ? 3.636 1.090 14.186 1.00 98.44 95 PHE A C 1
ATOM 643 O O . PHE A 1 95 ? 4.175 1.122 13.087 1.00 98.44 95 PHE A O 1
ATOM 650 N N . ASN A 1 96 ? 3.977 0.208 15.120 1.00 96.38 96 ASN A N 1
ATOM 651 C CA . ASN A 1 96 ? 5.029 -0.804 14.981 1.00 96.38 96 ASN A CA 1
ATOM 652 C C . ASN A 1 96 ? 4.458 -2.232 14.923 1.00 96.38 96 ASN A C 1
ATOM 654 O O . ASN A 1 96 ? 5.116 -3.187 15.328 1.00 96.38 96 ASN A O 1
ATOM 658 N N . GLY A 1 97 ? 3.206 -2.348 14.486 1.00 98.00 97 GLY A N 1
ATOM 659 C CA . GLY A 1 97 ? 2.480 -3.602 14.380 1.00 98.00 97 GLY A CA 1
ATOM 660 C C . GLY A 1 97 ? 2.616 -4.292 13.024 1.00 98.00 97 GLY A C 1
ATOM 661 O O . GLY A 1 97 ? 3.366 -3.863 12.141 1.00 98.00 97 GLY A O 1
ATOM 662 N N . ALA A 1 98 ? 1.857 -5.373 12.865 1.00 98.31 98 ALA A N 1
ATOM 663 C CA . ALA A 1 98 ? 1.796 -6.146 11.630 1.00 98.31 98 ALA A CA 1
ATOM 664 C C . ALA A 1 98 ? 0.563 -5.780 10.794 1.00 98.31 98 ALA A C 1
ATOM 666 O O . ALA A 1 98 ? -0.523 -5.544 11.326 1.00 98.31 98 ALA A O 1
ATOM 667 N N . ILE A 1 99 ? 0.738 -5.783 9.477 1.00 98.81 99 ILE A N 1
ATOM 668 C CA . ILE A 1 99 ? -0.314 -5.667 8.475 1.00 98.81 99 ILE A CA 1
ATOM 669 C C . ILE A 1 99 ? -0.428 -7.009 7.760 1.00 98.81 99 ILE A C 1
ATOM 671 O O . ILE A 1 99 ? 0.564 -7.537 7.254 1.00 98.81 99 ILE A O 1
ATOM 675 N N . VAL A 1 100 ? -1.636 -7.555 7.691 1.00 98.69 100 VAL A N 1
ATOM 676 C CA . VAL A 1 100 ? -1.922 -8.793 6.965 1.00 98.69 100 VAL A CA 1
ATOM 677 C C . VAL A 1 100 ? -3.009 -8.515 5.937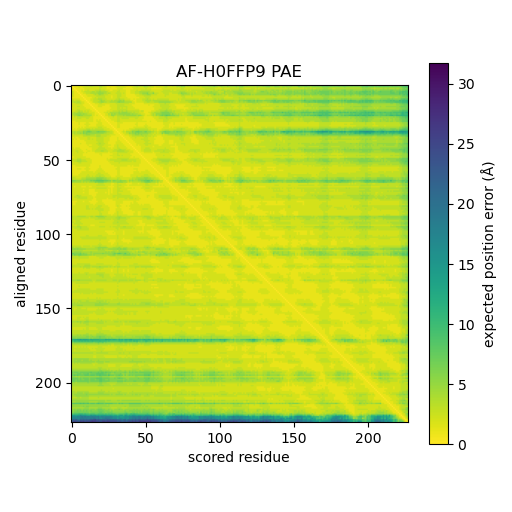 1.00 98.69 100 VAL A C 1
ATOM 679 O O . VAL A 1 100 ? -4.166 -8.282 6.285 1.00 98.69 100 VAL A O 1
ATOM 682 N N . ALA A 1 101 ? -2.638 -8.527 4.661 1.00 98.75 101 ALA A N 1
ATOM 683 C CA . ALA A 1 101 ? -3.569 -8.377 3.554 1.00 98.75 101 ALA A CA 1
ATOM 684 C C . ALA A 1 101 ? -3.887 -9.758 2.966 1.00 98.75 101 ALA A C 1
ATOM 686 O O . ALA A 1 101 ? -2.991 -10.481 2.540 1.00 98.75 101 ALA A O 1
ATOM 687 N N . THR A 1 102 ? -5.163 -10.130 2.967 1.00 98.38 102 THR A N 1
ATOM 688 C CA . THR A 1 102 ? -5.673 -11.431 2.485 1.00 98.38 102 THR A CA 1
ATOM 689 C C . THR A 1 102 ? -6.671 -11.294 1.340 1.00 98.38 102 THR A C 1
ATOM 691 O O . THR A 1 102 ? -7.005 -12.282 0.699 1.00 98.38 102 THR A O 1
ATOM 694 N N . GLY A 1 103 ? -7.112 -10.070 1.051 1.00 98.00 103 GLY A N 1
ATOM 695 C CA . GLY A 1 103 ? -7.883 -9.748 -0.138 1.00 98.00 103 GLY A CA 1
ATOM 696 C C . GLY A 1 103 ? -7.978 -8.242 -0.350 1.00 98.00 103 GLY A C 1
ATOM 697 O O . GLY A 1 103 ? -7.631 -7.451 0.533 1.00 98.00 103 GLY A O 1
ATOM 698 N N . GLY A 1 104 ? -8.450 -7.847 -1.531 1.00 98.31 104 GLY A N 1
ATOM 699 C CA . GLY A 1 104 ? -8.616 -6.443 -1.905 1.00 98.31 104 GLY A CA 1
ATOM 700 C C . GLY A 1 104 ? -7.292 -5.711 -2.142 1.00 98.31 104 GLY A C 1
ATOM 701 O O . GLY A 1 104 ? -6.252 -6.334 -2.339 1.00 98.31 104 GLY A O 1
ATOM 702 N N . THR A 1 105 ? -7.336 -4.380 -2.117 1.00 98.81 105 THR A N 1
ATOM 703 C CA . THR A 1 105 ? -6.182 -3.508 -2.376 1.00 98.81 105 THR A CA 1
ATOM 704 C C . THR A 1 105 ? -5.941 -2.586 -1.191 1.00 98.81 105 THR A C 1
ATOM 706 O O . THR A 1 105 ? -6.811 -1.798 -0.829 1.00 98.81 105 THR A O 1
ATOM 709 N N . LEU A 1 106 ? -4.741 -2.643 -0.626 1.00 98.69 106 LEU A N 1
ATOM 710 C CA . LEU A 1 106 ? -4.270 -1.710 0.385 1.00 98.69 106 LEU A CA 1
ATOM 711 C C . LEU A 1 106 ? -3.271 -0.739 -0.247 1.00 98.69 106 LEU A C 1
ATOM 713 O O . LEU A 1 106 ? -2.234 -1.154 -0.759 1.00 98.69 106 LEU A O 1
ATOM 717 N N . LEU A 1 107 ? -3.565 0.554 -0.191 1.00 98.62 107 LEU A N 1
ATOM 718 C CA . LEU A 1 107 ? -2.654 1.610 -0.622 1.00 98.62 107 LEU A CA 1
ATOM 719 C C . LEU A 1 107 ? -2.140 2.344 0.612 1.00 98.62 107 LEU A C 1
ATOM 721 O O . LEU A 1 107 ? -2.922 2.886 1.392 1.00 98.62 107 LEU A O 1
ATOM 725 N N . VAL A 1 108 ? -0.830 2.330 0.823 1.00 98.38 108 VAL A N 1
ATOM 726 C CA . VAL A 1 108 ? -0.176 3.093 1.885 1.00 98.38 108 VAL A CA 1
ATOM 727 C C . VAL A 1 108 ? 0.256 4.420 1.279 1.00 98.38 108 VAL A C 1
ATOM 729 O O . VAL A 1 108 ? 1.278 4.481 0.607 1.00 98.38 108 VAL A O 1
ATOM 732 N N . ASP A 1 109 ? -0.524 5.475 1.506 1.00 97.75 109 ASP A N 1
ATOM 733 C CA . ASP A 1 109 ? -0.307 6.806 0.913 1.00 97.75 109 ASP A CA 1
ATOM 734 C C . ASP A 1 109 ? 0.307 7.795 1.927 1.00 97.75 109 ASP A C 1
ATOM 736 O O . ASP A 1 109 ? 0.406 8.995 1.678 1.00 97.75 109 ASP A O 1
ATOM 740 N N . SER A 1 110 ? 0.724 7.295 3.096 1.00 97.19 110 SER A N 1
ATOM 741 C CA . SER A 1 110 ? 1.335 8.070 4.180 1.00 97.19 110 SER A CA 1
ATOM 742 C C . SER A 1 110 ? 2.419 7.269 4.909 1.00 97.19 110 SER A C 1
ATOM 744 O O . SER A 1 110 ? 2.759 6.152 4.525 1.00 97.19 110 SER A O 1
ATOM 746 N N . MET A 1 111 ? 3.004 7.843 5.959 1.00 95.94 111 MET A N 1
ATOM 747 C CA . MET A 1 111 ? 4.120 7.237 6.688 1.00 95.94 111 MET A CA 1
ATOM 748 C C . MET A 1 111 ? 3.643 6.285 7.791 1.00 95.94 111 MET A C 1
ATOM 750 O O . MET A 1 111 ? 2.943 6.702 8.715 1.00 95.94 111 MET A O 1
ATOM 754 N N . LEU A 1 112 ? 4.102 5.036 7.751 1.00 96.56 112 LEU A N 1
ATOM 755 C CA . LEU A 1 112 ? 4.101 4.094 8.872 1.00 96.56 112 LEU A CA 1
ATOM 756 C C . LEU A 1 112 ? 5.513 3.979 9.466 1.00 96.56 112 LEU A C 1
ATOM 758 O O . LEU A 1 112 ? 6.504 4.354 8.841 1.00 96.56 112 LEU A O 1
ATOM 762 N N . HIS A 1 113 ? 5.629 3.447 10.684 1.00 96.06 113 HIS A N 1
ATOM 763 C CA . HIS A 1 113 ? 6.936 3.220 11.306 1.00 96.06 113 HIS A CA 1
ATOM 764 C C . HIS A 1 113 ? 7.763 2.195 10.508 1.00 96.06 113 HIS A C 1
ATOM 766 O O . HIS A 1 113 ? 7.234 1.166 10.081 1.00 96.06 113 HIS A O 1
ATOM 772 N N . ALA A 1 114 ? 9.080 2.396 10.404 1.00 92.25 114 ALA A N 1
ATOM 773 C CA . ALA A 1 114 ? 9.992 1.460 9.729 1.00 92.25 114 ALA A CA 1
ATOM 774 C C . ALA A 1 114 ? 10.045 0.064 10.387 1.00 92.25 114 ALA A C 1
ATOM 776 O O . ALA A 1 114 ? 10.387 -0.922 9.746 1.0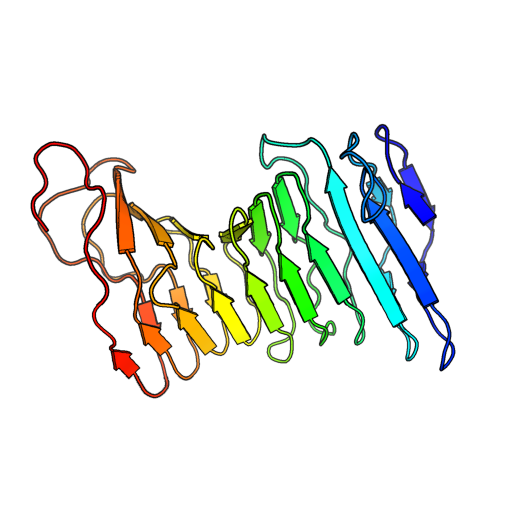0 92.25 114 ALA A O 1
ATOM 777 N N . GLY A 1 115 ? 9.678 -0.028 11.668 1.00 92.81 115 GLY A N 1
ATOM 778 C CA . GLY A 1 115 ? 9.526 -1.293 12.398 1.00 92.81 115 GLY A CA 1
ATOM 779 C C . GLY A 1 115 ? 8.164 -1.980 12.232 1.00 92.81 115 GLY A C 1
ATOM 780 O O . GLY A 1 115 ? 7.923 -2.974 12.907 1.00 92.81 115 GLY A O 1
ATOM 781 N N . SER A 1 116 ? 7.258 -1.447 11.406 1.00 98.06 116 SER A N 1
ATOM 782 C CA . SER A 1 116 ? 6.046 -2.173 11.003 1.00 98.06 116 SER A CA 1
ATOM 783 C C . SER A 1 116 ? 6.388 -3.328 10.051 1.00 98.06 116 SER A C 1
ATOM 785 O O . SER A 1 116 ? 7.514 -3.455 9.563 1.00 98.06 116 SER A O 1
ATOM 787 N N . SER A 1 117 ? 5.418 -4.193 9.776 1.00 98.56 117 SER A N 1
ATOM 788 C CA . SER A 1 117 ? 5.562 -5.225 8.745 1.00 98.56 117 SER A CA 1
ATOM 789 C C . SER A 1 117 ? 4.279 -5.389 7.945 1.00 98.56 117 SER A C 1
ATOM 791 O O . SER A 1 117 ? 3.198 -5.141 8.471 1.00 98.56 117 SER A O 1
ATOM 793 N N . ALA A 1 118 ? 4.391 -5.820 6.691 1.00 98.88 118 ALA A N 1
ATOM 794 C CA . ALA A 1 118 ? 3.265 -6.158 5.835 1.00 98.88 118 ALA A CA 1
ATOM 795 C C . ALA A 1 118 ? 3.469 -7.523 5.173 1.00 98.88 118 ALA A C 1
ATOM 797 O O . ALA A 1 118 ? 4.506 -7.787 4.569 1.00 98.88 118 ALA A O 1
ATOM 798 N N . THR A 1 119 ? 2.457 -8.382 5.271 1.00 98.94 119 THR A N 1
ATOM 799 C CA . THR A 1 119 ? 2.366 -9.646 4.533 1.00 98.94 119 THR A CA 1
ATOM 800 C C . THR A 1 119 ? 1.165 -9.588 3.602 1.00 98.94 119 THR A C 1
ATOM 802 O O . THR A 1 119 ? 0.044 -9.356 4.055 1.00 98.94 119 THR A O 1
ATOM 805 N N . VAL A 1 120 ? 1.398 -9.800 2.309 1.00 98.94 120 VAL A N 1
ATOM 806 C CA . VAL A 1 120 ? 0.375 -9.736 1.260 1.00 98.94 120 VAL A CA 1
ATOM 807 C C . VAL A 1 120 ? 0.164 -11.135 0.702 1.00 98.94 120 VAL A C 1
ATOM 809 O O . VAL A 1 120 ? 1.037 -11.677 0.030 1.00 98.94 120 VAL A O 1
ATOM 812 N N . GLY A 1 121 ? -0.973 -11.734 1.042 1.00 98.81 121 GLY A N 1
ATOM 813 C CA . GLY A 1 121 ? -1.374 -13.074 0.629 1.00 98.81 121 GLY A CA 1
ATOM 814 C C . GLY A 1 121 ? -2.042 -13.125 -0.744 1.00 98.81 121 GLY A C 1
ATOM 815 O O . GLY A 1 121 ? -2.262 -12.105 -1.399 1.00 98.81 121 GLY A O 1
ATOM 816 N N . ALA A 1 122 ? -2.403 -14.341 -1.156 1.00 98.44 122 ALA A N 1
ATOM 817 C CA . ALA A 1 122 ? -3.104 -14.593 -2.408 1.00 98.44 122 ALA A CA 1
ATOM 818 C C . ALA A 1 122 ? -4.397 -13.771 -2.532 1.00 98.44 122 ALA A C 1
ATOM 820 O O . ALA A 1 122 ? -5.231 -13.783 -1.631 1.00 98.44 122 ALA A O 1
ATOM 821 N N 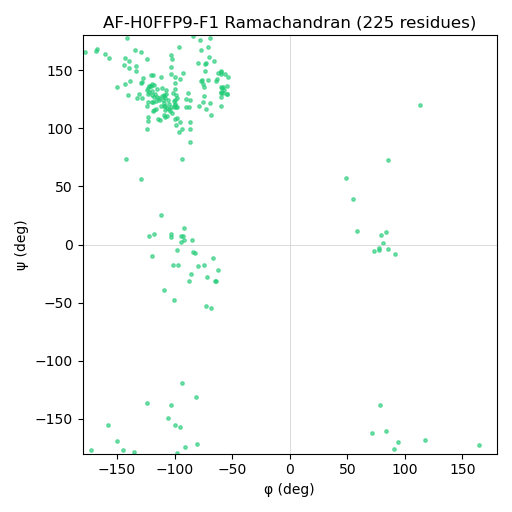. GLY A 1 123 ? -4.572 -13.082 -3.664 1.00 96.19 123 GLY A N 1
ATOM 822 C CA . GLY A 1 123 ? -5.765 -12.268 -3.935 1.00 96.19 123 GLY A CA 1
ATOM 823 C C . GLY A 1 123 ? -5.763 -10.880 -3.284 1.00 96.19 123 GLY A C 1
ATOM 824 O O . GLY A 1 123 ? -6.727 -10.131 -3.457 1.00 96.19 123 GLY A O 1
ATOM 825 N N . ALA A 1 124 ? -4.694 -10.521 -2.569 1.00 98.75 124 ALA A N 1
ATOM 826 C CA . ALA A 1 124 ? -4.476 -9.185 -2.034 1.00 98.75 124 ALA A CA 1
ATOM 827 C C . ALA A 1 124 ? -3.447 -8.404 -2.860 1.00 98.75 124 ALA A C 1
ATOM 829 O O . ALA A 1 124 ? -2.525 -8.977 -3.446 1.00 98.75 124 ALA A O 1
ATOM 830 N N . ALA A 1 125 ? -3.580 -7.082 -2.846 1.00 98.94 125 ALA A N 1
ATOM 831 C CA . ALA A 1 125 ? -2.646 -6.160 -3.465 1.00 98.94 125 ALA A CA 1
ATOM 832 C C . ALA A 1 125 ? -2.179 -5.084 -2.477 1.00 98.94 125 ALA A C 1
ATOM 834 O O . ALA A 1 125 ? -2.967 -4.592 -1.667 1.00 98.94 125 ALA A O 1
ATOM 835 N N . LEU A 1 126 ? -0.908 -4.703 -2.572 1.00 98.88 126 LEU A N 1
ATOM 836 C CA . LEU A 1 126 ? -0.301 -3.598 -1.831 1.00 98.88 126 LEU A CA 1
ATOM 837 C C . LEU A 1 126 ? 0.286 -2.582 -2.810 1.00 98.88 126 LEU A C 1
ATOM 839 O O . LEU A 1 126 ? 0.967 -2.973 -3.751 1.00 98.88 126 LEU A O 1
ATOM 843 N N . GLY A 1 127 ? 0.073 -1.294 -2.569 1.00 98.62 127 GLY A N 1
ATOM 844 C CA . GLY A 1 127 ? 0.697 -0.201 -3.317 1.00 98.62 127 GLY A CA 1
ATOM 845 C C . GLY A 1 127 ? 0.705 1.096 -2.517 1.00 98.62 127 GLY A C 1
ATOM 846 O O . GLY A 1 127 ? 0.603 1.068 -1.290 1.00 98.62 127 GLY A O 1
ATOM 847 N N . GLY A 1 128 ? 0.765 2.223 -3.221 1.00 97.94 128 GLY A N 1
ATOM 848 C CA . GLY A 1 128 ? 0.666 3.569 -2.654 1.00 97.94 128 GLY A CA 1
ATOM 849 C C . GLY A 1 128 ? 1.929 4.398 -2.870 1.00 97.94 128 GLY A C 1
ATOM 850 O O . GLY A 1 128 ? 2.800 4.020 -3.649 1.00 97.94 128 GLY A O 1
ATOM 851 N N . ILE A 1 129 ? 2.001 5.534 -2.180 1.00 98.06 129 ILE A N 1
ATOM 852 C CA . ILE A 1 129 ? 3.084 6.535 -2.296 1.00 98.06 129 ILE A CA 1
ATOM 853 C C . ILE A 1 129 ? 3.812 6.823 -0.974 1.00 98.06 129 ILE A C 1
ATOM 855 O O . ILE A 1 129 ? 4.548 7.800 -0.845 1.00 98.06 129 ILE A O 1
ATOM 859 N N . GLY A 1 130 ? 3.500 6.046 0.057 1.00 98.12 130 GLY A N 1
ATOM 860 C CA . GLY A 1 130 ? 3.936 6.269 1.424 1.00 98.12 130 GLY A CA 1
ATOM 861 C C . GLY A 1 130 ? 5.183 5.483 1.808 1.00 98.12 130 GLY A C 1
ATOM 862 O O . GLY A 1 130 ? 5.982 5.057 0.975 1.00 98.12 130 GLY A O 1
ATOM 863 N N . GLN A 1 131 ? 5.327 5.273 3.116 1.00 98.25 131 GLN A N 1
ATOM 864 C CA . GLN A 1 131 ? 6.424 4.507 3.696 1.00 98.25 131 GLN A CA 1
ATOM 865 C C . GLN A 1 131 ? 5.894 3.434 4.642 1.00 98.25 131 GLN A C 1
ATOM 867 O O . GLN A 1 131 ? 5.008 3.701 5.453 1.00 98.25 131 GLN A O 1
ATOM 872 N N . LEU A 1 132 ? 6.491 2.244 4.601 1.00 97.75 132 LEU A N 1
ATOM 873 C CA . LEU A 1 132 ? 6.259 1.184 5.578 1.00 97.75 132 LEU A CA 1
ATOM 874 C C . LEU A 1 132 ? 7.542 0.421 5.933 1.00 97.75 132 LEU A C 1
ATOM 876 O O . LEU A 1 132 ? 8.625 0.732 5.446 1.00 97.75 132 LEU A O 1
ATOM 880 N N . GLY A 1 133 ? 7.440 -0.530 6.859 1.00 98.50 133 GLY A N 1
ATOM 881 C CA . GLY A 1 133 ? 8.573 -1.352 7.276 1.00 98.50 133 GLY A CA 1
ATOM 882 C C . GLY A 1 133 ? 8.849 -2.517 6.328 1.00 98.50 133 GLY A C 1
ATOM 883 O O . GLY A 1 133 ? 8.953 -2.336 5.118 1.00 98.50 133 GLY A O 1
ATOM 884 N N . ASN A 1 134 ? 9.015 -3.719 6.876 1.00 98.75 134 ASN A N 1
ATOM 885 C CA . ASN A 1 134 ? 9.352 -4.910 6.088 1.00 98.75 134 ASN A CA 1
ATOM 886 C C . ASN A 1 134 ? 8.138 -5.418 5.301 1.00 98.75 134 ASN A C 1
ATOM 888 O O . ASN A 1 134 ? 7.059 -5.565 5.875 1.00 98.75 134 ASN A O 1
ATOM 892 N N . VAL A 1 135 ? 8.318 -5.762 4.027 1.00 98.94 135 VAL A N 1
ATOM 893 C CA . VAL A 1 135 ? 7.244 -6.243 3.149 1.00 98.94 135 VAL A CA 1
ATOM 894 C C . VAL A 1 135 ? 7.549 -7.647 2.633 1.00 98.94 135 VAL A C 1
ATOM 896 O O . VAL A 1 135 ? 8.635 -7.917 2.125 1.00 98.94 135 VAL A O 1
ATOM 899 N N . SER A 1 136 ? 6.561 -8.538 2.718 1.00 98.94 136 SER A N 1
ATOM 900 C CA . SER A 1 136 ? 6.564 -9.848 2.066 1.00 98.94 136 SER A CA 1
ATOM 901 C C . SER A 1 136 ? 5.334 -9.985 1.176 1.00 98.94 136 SER A C 1
ATOM 903 O O . SER A 1 136 ? 4.199 -9.937 1.656 1.00 98.94 136 SER A O 1
ATOM 905 N N . ILE A 1 137 ? 5.562 -10.175 -0.121 1.00 98.94 137 ILE A N 1
ATOM 906 C CA . ILE A 1 137 ? 4.523 -10.514 -1.090 1.00 98.94 137 ILE A CA 1
ATOM 907 C C . ILE A 1 137 ? 4.573 -12.022 -1.299 1.00 98.94 137 ILE A C 1
ATOM 909 O O . ILE A 1 137 ? 5.527 -12.560 -1.865 1.00 98.94 137 ILE A O 1
ATOM 913 N N . GLN A 1 138 ? 3.557 -12.703 -0.784 1.00 98.88 138 GLN A N 1
ATOM 914 C CA . GLN A 1 138 ? 3.451 -14.154 -0.823 1.00 98.88 138 GLN A CA 1
ATOM 915 C C . GLN A 1 138 ? 2.992 -14.628 -2.207 1.00 98.88 138 GLN A C 1
ATOM 917 O O . GLN A 1 138 ? 2.665 -13.832 -3.091 1.00 98.88 138 GLN A O 1
ATOM 922 N N . ASP A 1 139 ? 2.943 -15.945 -2.391 1.00 98.75 139 ASP A N 1
ATOM 923 C CA . ASP A 1 139 ? 2.428 -16.533 -3.623 1.00 98.75 139 ASP A CA 1
ATOM 924 C C . ASP A 1 139 ? 0.969 -16.104 -3.856 1.00 98.75 139 ASP A C 1
ATOM 926 O O . ASP A 1 139 ? 0.127 -16.168 -2.959 1.00 98.75 139 ASP A O 1
ATOM 930 N N . GLY A 1 140 ? 0.683 -15.622 -5.068 1.00 98.50 140 GLY A N 1
ATOM 931 C CA . GLY A 1 140 ? -0.608 -15.051 -5.452 1.00 98.50 140 GLY A CA 1
ATOM 932 C C . GLY A 1 140 ? -0.860 -13.616 -4.966 1.00 98.50 140 GLY A C 1
ATOM 933 O O . GLY A 1 140 ? -1.903 -13.055 -5.311 1.00 98.50 140 GLY A O 1
ATOM 934 N N . GLY A 1 141 ? 0.039 -13.033 -4.167 1.00 98.88 141 GLY A N 1
ATOM 935 C CA . GLY A 1 141 ? -0.017 -11.631 -3.751 1.00 98.88 141 GLY A CA 1
ATOM 936 C C . GLY A 1 141 ? 0.498 -10.686 -4.837 1.00 98.88 141 GLY A C 1
ATOM 937 O O . GLY A 1 141 ? 1.282 -11.084 -5.704 1.00 98.88 141 GLY A O 1
ATOM 938 N N . ILE A 1 142 ? 0.051 -9.429 -4.793 1.00 98.94 142 ILE A N 1
ATOM 939 C CA . ILE A 1 142 ? 0.361 -8.418 -5.811 1.00 98.94 142 ILE A CA 1
ATOM 940 C C . ILE A 1 142 ? 1.034 -7.197 -5.172 1.00 98.94 142 ILE A C 1
ATOM 942 O O . ILE A 1 142 ? 0.507 -6.607 -4.230 1.00 98.94 142 ILE A O 1
ATOM 946 N N . LEU A 1 143 ? 2.166 -6.774 -5.730 1.00 98.94 143 LEU A N 1
ATOM 947 C CA . LEU A 1 143 ? 2.751 -5.454 -5.502 1.00 98.94 143 LEU A CA 1
ATOM 948 C C . LEU A 1 143 ? 2.370 -4.525 -6.659 1.00 98.94 143 LEU A C 1
ATOM 950 O O . LEU A 1 143 ? 2.600 -4.854 -7.821 1.00 98.94 143 LEU A O 1
ATOM 954 N N . LEU A 1 144 ? 1.782 -3.376 -6.348 1.00 98.88 144 LEU A N 1
ATOM 955 C CA . LEU A 1 144 ? 1.332 -2.368 -7.301 1.00 98.88 144 LEU A CA 1
ATOM 956 C C . LEU A 1 144 ? 2.333 -1.215 -7.355 1.00 98.88 144 LEU A C 1
ATOM 958 O O . LEU A 1 144 ? 2.686 -0.659 -6.317 1.00 98.88 144 LEU A O 1
ATOM 962 N N . GLY A 1 145 ? 2.737 -0.828 -8.562 1.00 98.62 145 GLY A N 1
ATOM 963 C CA . GLY A 1 145 ? 3.572 0.349 -8.800 1.00 98.62 145 GLY A CA 1
ATOM 964 C C . GLY A 1 145 ? 3.034 1.202 -9.943 1.00 98.62 145 GLY A C 1
ATOM 965 O O . GLY A 1 145 ? 2.436 0.697 -10.894 1.00 98.62 145 GLY A O 1
ATOM 966 N N . ARG A 1 146 ? 3.261 2.511 -9.882 1.00 98.00 146 ARG A N 1
ATOM 967 C CA . ARG A 1 146 ? 2.848 3.446 -10.930 1.00 98.00 146 ARG A CA 1
ATOM 968 C C . ARG A 1 146 ? 3.939 4.484 -11.130 1.00 98.00 146 ARG A C 1
ATOM 970 O O . ARG A 1 146 ? 4.420 5.075 -10.177 1.00 98.00 146 ARG A O 1
ATOM 977 N N . GLN A 1 147 ? 4.374 4.693 -12.367 1.00 97.81 147 GLN A N 1
ATOM 978 C CA . GLN A 1 147 ? 5.456 5.635 -12.642 1.00 97.81 147 GLN A CA 1
ATOM 979 C C . GLN A 1 147 ? 5.095 7.050 -12.172 1.00 97.81 147 GLN A C 1
ATOM 981 O O . GLN A 1 147 ? 4.016 7.555 -12.475 1.00 97.81 147 GLN A O 1
ATOM 986 N N . GLY A 1 148 ? 6.018 7.680 -11.439 1.00 96.38 148 GLY A N 1
ATOM 987 C CA . GLY A 1 148 ? 5.807 8.972 -10.776 1.00 96.38 148 GLY A CA 1
ATOM 988 C C . GLY A 1 148 ? 5.285 8.862 -9.338 1.00 96.38 148 GLY A C 1
ATOM 989 O O . GLY A 1 148 ? 5.266 9.864 -8.631 1.00 96.38 148 GLY A O 1
ATOM 990 N N . GLU A 1 149 ? 4.921 7.658 -8.898 1.00 96.62 149 GLU A N 1
ATOM 991 C CA . GLU A 1 149 ? 4.467 7.324 -7.550 1.00 96.62 149 GLU A CA 1
ATOM 992 C C . GLU A 1 149 ? 5.458 6.318 -6.941 1.00 96.62 149 GLU A C 1
ATOM 994 O O . GLU A 1 149 ? 5.625 5.215 -7.461 1.00 96.62 149 GLU A O 1
ATOM 999 N N . GLN A 1 150 ? 6.159 6.713 -5.873 1.00 98.12 150 GLN A N 1
ATOM 1000 C CA . GLN A 1 150 ? 7.181 5.879 -5.233 1.00 98.12 150 GLN A CA 1
ATOM 1001 C C . GLN A 1 150 ? 6.682 5.366 -3.881 1.00 98.12 150 GLN A C 1
ATOM 1003 O O . GLN A 1 150 ? 6.300 6.163 -3.028 1.00 98.12 150 GLN A O 1
ATOM 1008 N N . LEU A 1 151 ? 6.724 4.048 -3.679 1.00 98.75 151 LEU A N 1
ATOM 1009 C CA . LEU A 1 151 ? 6.464 3.413 -2.388 1.00 98.75 151 LEU A CA 1
ATOM 1010 C C . LEU A 1 151 ? 7.794 3.050 -1.719 1.00 98.75 151 LEU A C 1
ATOM 1012 O O . LEU A 1 151 ? 8.583 2.289 -2.285 1.00 98.75 151 LEU A O 1
ATOM 1016 N N . SER A 1 152 ? 8.025 3.540 -0.503 1.00 98.75 152 SER A N 1
ATOM 1017 C CA . SER A 1 152 ? 9.243 3.244 0.260 1.00 98.75 152 SER A CA 1
ATOM 1018 C C . SER A 1 152 ? 9.008 2.156 1.308 1.00 98.75 152 SER A C 1
ATOM 1020 O O . SER A 1 152 ? 8.006 2.161 2.021 1.00 98.75 152 SER A O 1
ATOM 1022 N N . MET A 1 153 ? 9.956 1.237 1.465 1.00 98.69 153 MET A N 1
ATOM 1023 C CA . MET A 1 153 ? 9.901 0.162 2.460 1.00 98.69 153 MET A CA 1
ATOM 1024 C C . MET A 1 153 ? 11.270 -0.147 3.059 1.00 98.69 153 MET A C 1
ATOM 1026 O O . MET A 1 153 ? 12.302 0.191 2.485 1.00 98.69 153 MET A O 1
ATOM 1030 N N . ASN A 1 154 ? 11.299 -0.801 4.224 1.00 98.56 154 ASN A N 1
ATOM 1031 C CA . ASN A 1 154 ? 12.570 -1.192 4.834 1.00 98.56 154 ASN A CA 1
ATOM 1032 C C . ASN A 1 154 ? 13.220 -2.360 4.081 1.00 98.56 154 ASN A C 1
ATOM 1034 O O . ASN A 1 154 ? 14.364 -2.259 3.663 1.00 98.56 154 ASN A O 1
ATOM 1038 N N . SER A 1 155 ? 12.496 -3.456 3.877 1.00 98.81 155 SER A N 1
ATOM 1039 C CA . SER A 1 155 ? 12.949 -4.592 3.069 1.00 98.81 155 SER A CA 1
ATOM 1040 C C . SER A 1 155 ? 11.799 -5.128 2.233 1.00 98.81 155 SER A C 1
ATOM 1042 O O . SER A 1 155 ? 10.631 -4.921 2.578 1.00 98.81 155 SER A O 1
ATOM 1044 N N . LEU A 1 156 ? 12.128 -5.821 1.144 1.00 98.94 156 LEU A N 1
ATOM 1045 C CA . LEU A 1 156 ? 11.138 -6.423 0.262 1.00 98.94 156 LEU A CA 1
ATOM 1046 C C . LEU A 1 156 ? 11.508 -7.865 -0.070 1.00 98.94 156 LEU A C 1
ATOM 1048 O O . LEU A 1 156 ? 12.585 -8.145 -0.596 1.00 98.94 156 LEU A O 1
ATOM 1052 N N . VAL A 1 157 ? 10.568 -8.773 0.177 1.00 98.94 157 VAL A N 1
ATOM 1053 C CA . VAL A 1 157 ? 10.621 -10.157 -0.290 1.00 98.94 157 VAL A CA 1
ATOM 1054 C C . VAL A 1 157 ? 9.476 -10.413 -1.257 1.00 98.94 157 VAL A C 1
ATOM 1056 O O . VAL A 1 157 ? 8.308 -10.360 -0.874 1.00 98.94 157 VAL A O 1
ATOM 1059 N N . LEU A 1 158 ? 9.823 -10.724 -2.501 1.00 98.94 158 LEU A N 1
ATOM 1060 C CA . LEU A 1 158 ? 8.906 -11.244 -3.508 1.00 98.94 158 LEU A CA 1
ATOM 1061 C C . LEU A 1 158 ? 9.063 -12.767 -3.564 1.00 98.94 158 LEU A C 1
ATOM 1063 O O . LEU A 1 158 ? 10.150 -13.265 -3.862 1.00 98.94 158 LEU A O 1
ATOM 1067 N N . ASN A 1 159 ? 7.997 -13.515 -3.271 1.00 98.69 159 ASN A N 1
ATOM 1068 C CA . ASN A 1 159 ? 8.003 -14.972 -3.418 1.00 98.69 159 ASN A CA 1
ATOM 1069 C C . ASN A 1 159 ? 7.856 -15.387 -4.891 1.00 98.69 159 ASN A C 1
ATOM 1071 O O . ASN A 1 159 ? 7.512 -14.582 -5.758 1.00 98.69 159 ASN A O 1
ATOM 1075 N N . ASN A 1 160 ? 8.095 -16.664 -5.193 1.00 98.38 160 ASN A N 1
ATOM 1076 C CA . ASN A 1 160 ? 8.121 -17.151 -6.572 1.00 98.38 160 ASN A CA 1
ATOM 1077 C C . ASN A 1 160 ? 6.767 -17.034 -7.296 1.00 98.38 160 ASN A C 1
ATOM 1079 O O . ASN A 1 160 ? 6.740 -16.831 -8.504 1.00 98.38 160 ASN A O 1
ATOM 1083 N N . GLY A 1 161 ? 5.651 -17.145 -6.573 1.00 98.25 161 GLY A N 1
ATOM 1084 C CA . GLY A 1 161 ? 4.304 -16.950 -7.107 1.00 98.25 161 GLY A CA 1
ATOM 1085 C C . GLY A 1 161 ? 3.773 -15.522 -6.967 1.00 98.25 161 GLY A C 1
ATOM 1086 O O . GLY A 1 161 ? 2.585 -15.306 -7.206 1.00 98.25 161 GLY A O 1
ATOM 1087 N N . SER A 1 162 ? 4.592 -14.564 -6.522 1.00 98.75 162 SER A N 1
ATOM 1088 C CA . SER A 1 162 ? 4.180 -13.162 -6.406 1.00 98.75 162 SER A CA 1
ATOM 1089 C C . SER A 1 162 ? 4.060 -12.484 -7.775 1.00 98.75 162 SER A C 1
ATOM 1091 O O . SER A 1 162 ? 4.683 -12.891 -8.761 1.00 98.75 162 SER A O 1
ATOM 1093 N N . GLN A 1 163 ? 3.254 -11.427 -7.834 1.00 98.81 163 GLN A N 1
ATOM 1094 C CA . GLN A 1 163 ? 3.092 -10.589 -9.018 1.00 98.81 163 GLN A CA 1
ATOM 1095 C C . GLN A 1 163 ? 3.505 -9.153 -8.705 1.00 98.81 163 GLN A C 1
ATOM 1097 O O . GLN A 1 163 ? 3.148 -8.610 -7.661 1.00 98.81 163 GLN A O 1
ATOM 1102 N N . VAL A 1 164 ? 4.213 -8.518 -9.632 1.00 98.88 164 VAL A N 1
ATOM 1103 C CA . VAL A 1 164 ? 4.515 -7.086 -9.592 1.00 98.88 164 VAL A CA 1
ATOM 1104 C C . VAL A 1 164 ? 3.799 -6.444 -10.768 1.00 98.88 164 VAL A C 1
ATOM 1106 O O . VAL A 1 164 ? 4.176 -6.654 -11.916 1.00 98.88 164 VAL A O 1
ATOM 1109 N N . ASN A 1 165 ? 2.745 -5.684 -10.496 1.00 98.81 165 ASN A N 1
ATOM 1110 C CA . ASN A 1 165 ? 1.925 -5.047 -11.517 1.00 98.81 165 ASN A CA 1
ATOM 1111 C C . ASN A 1 165 ? 2.263 -3.561 -11.565 1.00 98.81 165 ASN A C 1
ATOM 1113 O O . ASN A 1 165 ? 2.007 -2.828 -10.607 1.00 98.81 165 ASN A O 1
ATOM 1117 N N . VAL A 1 166 ? 2.830 -3.117 -12.684 1.00 98.69 166 VAL A N 1
ATOM 1118 C CA . VAL A 1 166 ? 3.308 -1.746 -12.852 1.00 98.69 166 VAL A CA 1
ATOM 1119 C C . VAL A 1 166 ? 2.597 -1.020 -13.984 1.00 98.69 166 VAL A C 1
ATOM 1121 O O . VAL A 1 166 ? 2.245 -1.600 -15.015 1.00 98.69 166 VAL A O 1
ATOM 1124 N N . GLN A 1 167 ? 2.406 0.280 -13.798 1.00 98.12 167 GLN A N 1
ATOM 1125 C CA . GLN A 1 167 ? 1.963 1.195 -14.845 1.00 98.12 167 GLN A CA 1
ATOM 1126 C C . GLN A 1 167 ? 3.141 2.081 -15.240 1.00 98.12 167 GLN A C 1
ATOM 1128 O O . GLN A 1 167 ? 3.636 2.848 -14.412 1.00 98.12 167 GLN A O 1
ATOM 1133 N N . LEU A 1 168 ? 3.607 1.960 -16.480 1.00 98.12 168 LEU A N 1
ATOM 1134 C CA . LEU A 1 168 ? 4.791 2.654 -16.985 1.00 98.12 168 LEU A CA 1
ATOM 1135 C C . LEU A 1 168 ? 4.422 3.512 -18.193 1.00 98.12 168 LEU A C 1
ATOM 1137 O O . LEU A 1 168 ? 3.685 3.060 -19.059 1.00 98.12 168 LEU A O 1
ATOM 1141 N N . GLY A 1 169 ? 4.936 4.737 -18.252 1.00 96.88 169 GLY A N 1
ATOM 1142 C CA . GLY A 1 169 ? 4.900 5.608 -19.426 1.00 96.88 169 GLY A CA 1
ATOM 1143 C C . GLY A 1 169 ? 6.255 5.626 -20.133 1.00 96.88 169 GLY A C 1
ATOM 1144 O O . GLY A 1 169 ? 6.906 4.588 -20.269 1.00 96.88 169 GLY A O 1
ATOM 1145 N N . ALA A 1 170 ? 6.712 6.799 -20.577 1.00 96.25 170 ALA A N 1
ATOM 1146 C CA . ALA A 1 170 ? 8.017 6.941 -21.230 1.00 96.25 170 ALA A CA 1
ATOM 1147 C C . ALA A 1 170 ? 9.194 6.511 -20.321 1.00 96.25 170 ALA A C 1
ATOM 1149 O O . ALA A 1 170 ? 9.109 6.657 -19.096 1.00 96.25 170 ALA A O 1
ATOM 1150 N N . PRO A 1 171 ? 10.304 5.997 -20.889 1.00 96.38 171 PRO A N 1
ATOM 1151 C CA . PRO A 1 171 ? 11.479 5.592 -20.118 1.00 96.38 171 PRO A CA 1
ATOM 1152 C C . PRO A 1 171 ? 12.001 6.700 -19.194 1.00 96.38 171 PRO A C 1
ATOM 1154 O O . PRO A 1 171 ? 11.995 7.880 -19.548 1.00 96.38 171 PRO A O 1
ATOM 1157 N N . GLY A 1 172 ? 12.489 6.321 -18.013 1.00 93.31 172 GLY A N 1
ATOM 1158 C CA . GLY A 1 172 ? 12.933 7.266 -16.992 1.00 93.31 172 GLY A CA 1
ATOM 1159 C C . GLY A 1 172 ? 13.710 6.600 -15.860 1.00 93.31 172 GLY A C 1
ATOM 1160 O O . GLY A 1 172 ? 13.719 5.377 -15.718 1.00 93.31 172 GLY A O 1
ATOM 1161 N N . SER A 1 173 ? 14.379 7.420 -15.049 1.00 92.25 173 SER A N 1
ATOM 1162 C CA . SER A 1 173 ? 15.292 6.956 -13.997 1.00 92.25 173 SER A CA 1
ATOM 1163 C C . SER A 1 173 ? 14.683 6.896 -12.596 1.00 92.25 173 SER A C 1
ATOM 1165 O O . SER A 1 173 ? 15.370 6.463 -11.678 1.00 92.25 173 SER A O 1
ATOM 1167 N N . SER A 1 174 ? 13.443 7.346 -12.402 1.00 94.25 174 SER A N 1
ATOM 1168 C CA . SER A 1 174 ? 12.753 7.252 -11.109 1.00 94.25 174 SER A CA 1
ATOM 1169 C C . SER A 1 174 ? 12.303 5.817 -10.856 1.00 94.25 174 SER A C 1
ATOM 1171 O O . SER A 1 174 ? 11.642 5.235 -11.715 1.00 94.25 174 SER A O 1
ATOM 1173 N N . SER A 1 175 ? 12.659 5.261 -9.697 1.00 97.75 175 SER A N 1
ATOM 1174 C CA . SER A 1 175 ? 12.164 3.958 -9.249 1.00 97.75 175 SER A CA 1
ATOM 1175 C C . SER A 1 175 ? 10.706 4.036 -8.795 1.00 97.75 175 SER A C 1
ATOM 1177 O O . SER A 1 175 ? 10.215 5.097 -8.409 1.00 97.75 175 SER A O 1
ATOM 1179 N N . LEU A 1 176 ? 10.013 2.898 -8.849 1.00 98.62 176 LEU A N 1
ATOM 1180 C CA . LEU A 1 176 ? 8.661 2.735 -8.303 1.00 98.62 176 LEU A CA 1
ATOM 1181 C C . LEU A 1 176 ? 8.699 2.332 -6.827 1.00 98.62 176 LEU A C 1
ATOM 1183 O O . LEU A 1 176 ? 7.804 2.666 -6.056 1.00 98.62 176 LEU A O 1
ATOM 1187 N N . PHE A 1 177 ? 9.738 1.594 -6.448 1.00 98.81 177 PHE A N 1
ATOM 1188 C CA . PHE A 1 177 ? 9.909 1.039 -5.117 1.00 98.81 177 PHE A CA 1
ATOM 1189 C C . PHE A 1 177 ? 11.288 1.405 -4.588 1.00 98.81 177 PHE A C 1
ATOM 1191 O O . PHE A 1 177 ? 12.292 1.114 -5.237 1.00 98.81 177 PHE A O 1
ATOM 1198 N N . ASP A 1 178 ? 11.325 2.015 -3.411 1.00 98.75 178 ASP A N 1
ATOM 1199 C CA . ASP A 1 178 ? 12.557 2.344 -2.698 1.00 98.75 178 ASP A CA 1
ATOM 1200 C C . ASP A 1 178 ? 12.711 1.426 -1.486 1.00 98.75 178 ASP A C 1
ATOM 1202 O O . ASP A 1 178 ? 11.933 1.497 -0.533 1.00 98.75 178 ASP A O 1
ATOM 1206 N N . VAL A 1 179 ? 13.677 0.512 -1.545 1.00 98.81 179 VAL A N 1
ATOM 1207 C CA . VAL A 1 179 ? 13.918 -0.499 -0.514 1.00 98.81 179 VAL A CA 1
ATOM 1208 C C . VAL A 1 179 ? 15.174 -0.120 0.267 1.00 98.81 179 VAL A C 1
ATOM 1210 O O . VAL A 1 179 ? 16.290 -0.203 -0.233 1.00 98.81 179 VAL A O 1
ATOM 1213 N N . ALA A 1 180 ? 15.030 0.279 1.527 1.00 98.56 180 ALA A N 1
ATOM 1214 C CA . ALA A 1 180 ? 16.172 0.772 2.301 1.00 98.56 180 ALA A CA 1
ATOM 1215 C C . ALA A 1 180 ? 17.253 -0.303 2.553 1.00 98.56 180 ALA A C 1
ATOM 1217 O O . ALA A 1 180 ? 18.438 0.016 2.640 1.00 98.56 180 ALA A O 1
ATOM 1218 N N . ALA A 1 181 ? 16.852 -1.570 2.671 1.00 98.56 181 ALA A N 1
ATOM 1219 C CA . ALA A 1 181 ? 17.703 -2.711 2.991 1.00 98.56 181 ALA A CA 1
ATOM 1220 C C . ALA A 1 181 ? 17.602 -3.803 1.908 1.00 98.56 181 ALA A C 1
ATOM 1222 O O . ALA A 1 181 ? 17.689 -3.512 0.714 1.00 98.56 181 ALA A O 1
ATOM 1223 N N . ASP A 1 182 ? 17.498 -5.067 2.320 1.00 98.81 182 ASP A N 1
ATOM 1224 C CA . ASP A 1 182 ? 17.584 -6.217 1.424 1.00 98.81 182 ASP A CA 1
ATOM 1225 C C . ASP A 1 182 ? 16.358 -6.348 0.507 1.00 98.81 182 ASP A C 1
ATOM 1227 O O . ASP A 1 182 ? 15.208 -6.161 0.924 1.00 98.81 182 ASP A O 1
ATOM 1231 N N . LEU A 1 183 ? 16.630 -6.745 -0.738 1.00 98.88 183 LEU A N 1
ATOM 1232 C CA . LEU A 1 183 ? 15.642 -7.054 -1.767 1.00 98.88 183 LEU A CA 1
ATOM 1233 C C . LEU A 1 183 ? 15.786 -8.517 -2.196 1.00 98.88 183 LEU A C 1
ATOM 1235 O O . LEU A 1 183 ? 16.833 -8.936 -2.688 1.00 98.88 183 LEU A O 1
ATOM 1239 N N . THR A 1 184 ? 14.712 -9.295 -2.072 1.00 98.88 184 THR A N 1
ATOM 1240 C CA . THR A 1 184 ? 14.578 -10.594 -2.745 1.00 98.88 184 THR A CA 1
ATOM 1241 C C . THR A 1 184 ? 13.657 -10.447 -3.946 1.00 98.88 184 THR A C 1
ATOM 1243 O O . THR A 1 184 ? 12.482 -10.111 -3.795 1.00 98.88 184 THR A O 1
ATOM 1246 N N . LEU A 1 185 ? 14.198 -10.705 -5.134 1.00 98.44 185 LEU A N 1
ATOM 1247 C CA . LEU A 1 185 ? 13.528 -10.534 -6.416 1.00 98.44 185 LEU A CA 1
ATOM 1248 C C . LEU A 1 185 ? 13.121 -11.900 -6.987 1.00 98.44 185 LEU A C 1
ATOM 1250 O O . LEU A 1 185 ? 13.980 -12.721 -7.302 1.00 98.44 185 LEU A O 1
ATOM 1254 N N . ALA A 1 186 ? 11.819 -12.130 -7.139 1.00 98.44 186 ALA A N 1
ATOM 1255 C CA . ALA A 1 186 ? 11.227 -13.306 -7.781 1.00 98.44 186 ALA A CA 1
ATOM 1256 C C . ALA A 1 186 ? 9.879 -12.918 -8.422 1.00 98.44 186 ALA A C 1
ATOM 1258 O O . ALA A 1 186 ? 9.549 -11.733 -8.495 1.00 98.44 186 ALA A O 1
ATOM 1259 N N . GLY A 1 187 ? 9.093 -13.902 -8.863 1.00 98.31 187 GLY A N 1
ATOM 1260 C CA . GLY A 1 187 ? 7.731 -13.672 -9.346 1.00 98.31 187 GLY A CA 1
ATOM 1261 C C . GLY A 1 187 ? 7.648 -13.229 -10.807 1.00 98.31 187 GLY A C 1
ATOM 1262 O O . GLY A 1 187 ? 8.569 -13.441 -11.603 1.00 98.31 187 GLY A O 1
ATOM 1263 N N . SER A 1 188 ? 6.511 -12.631 -11.161 1.00 98.56 188 SER A N 1
ATOM 1264 C CA . SER A 1 188 ? 6.205 -12.155 -12.516 1.00 98.56 188 SER A CA 1
ATOM 1265 C C . SER A 1 188 ? 5.952 -10.649 -12.534 1.00 98.56 188 SER A C 1
ATOM 1267 O O . SER A 1 188 ? 5.105 -10.152 -11.792 1.00 98.56 188 SER A O 1
ATOM 1269 N N . LEU A 1 189 ? 6.642 -9.932 -13.419 1.00 98.62 189 LEU A N 1
ATOM 1270 C CA . LEU A 1 189 ? 6.427 -8.515 -13.699 1.00 98.62 189 LEU A CA 1
ATOM 1271 C C . LEU A 1 189 ? 5.399 -8.344 -14.819 1.00 98.62 189 LEU A C 1
ATOM 1273 O O . LEU A 1 189 ? 5.636 -8.748 -15.955 1.00 98.62 189 LEU A O 1
ATOM 1277 N N . ASN A 1 190 ? 4.288 -7.688 -14.512 1.00 98.56 190 ASN A N 1
ATOM 1278 C CA . ASN A 1 190 ? 3.241 -7.333 -15.460 1.00 98.56 190 ASN A CA 1
ATOM 1279 C C . ASN A 1 190 ? 3.251 -5.822 -15.687 1.00 98.56 190 ASN A C 1
ATOM 1281 O O . ASN A 1 190 ? 3.202 -5.043 -14.736 1.00 98.56 190 ASN A O 1
ATOM 1285 N N . ILE A 1 191 ? 3.283 -5.404 -16.946 1.00 98.44 191 ILE A N 1
ATOM 1286 C CA . ILE A 1 191 ? 3.391 -4.006 -17.352 1.00 98.44 191 ILE A CA 1
ATOM 1287 C C . ILE A 1 191 ? 2.118 -3.591 -18.085 1.00 98.44 191 ILE A C 1
ATOM 1289 O O . ILE A 1 191 ? 1.650 -4.274 -18.996 1.00 98.44 191 ILE A O 1
ATOM 1293 N N . SER A 1 192 ? 1.594 -2.428 -17.714 1.00 97.75 192 SER A N 1
ATOM 1294 C CA . SER A 1 192 ? 0.554 -1.715 -18.454 1.00 97.75 192 SER A CA 1
ATOM 1295 C C . SER A 1 192 ? 1.051 -0.329 -18.866 1.00 97.75 192 SER A C 1
ATOM 1297 O O . SER A 1 192 ? 1.845 0.288 -18.153 1.00 97.75 192 SER A O 1
ATOM 1299 N N . ASP A 1 193 ? 0.602 0.139 -20.030 1.00 96.88 193 ASP A N 1
ATOM 1300 C CA . ASP A 1 193 ? 0.988 1.441 -20.575 1.00 96.88 193 ASP A CA 1
ATOM 1301 C C . ASP A 1 193 ? 0.194 2.561 -19.888 1.00 96.88 193 ASP A C 1
ATOM 1303 O O . ASP A 1 193 ? -1.037 2.598 -19.944 1.00 96.88 193 ASP A O 1
ATOM 130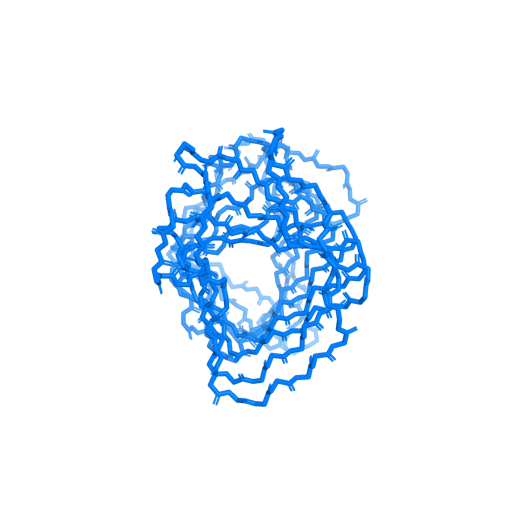7 N N . LEU A 1 194 ? 0.909 3.475 -19.233 1.00 95.44 194 LEU A N 1
ATOM 1308 C CA . LEU A 1 194 ? 0.377 4.710 -18.651 1.00 95.44 194 LEU A CA 1
ATOM 1309 C C . LEU A 1 194 ? 0.238 5.831 -19.704 1.00 95.44 194 LEU A C 1
ATOM 1311 O O . LEU A 1 194 ? -0.312 6.896 -19.424 1.00 95.44 194 LEU A O 1
ATOM 1315 N N . GLY A 1 195 ? 0.735 5.584 -20.913 1.00 94.44 195 GLY A N 1
ATOM 1316 C CA . GLY A 1 195 ? 0.900 6.525 -22.004 1.00 94.44 195 GLY A CA 1
ATOM 1317 C C . GLY A 1 195 ? 2.385 6.745 -22.287 1.00 94.44 195 GLY A C 1
ATOM 1318 O O . GLY A 1 195 ? 3.134 7.227 -21.435 1.00 94.44 195 GLY A O 1
ATOM 1319 N N . GLY A 1 196 ? 2.809 6.437 -23.513 1.00 93.12 196 GLY A N 1
ATOM 1320 C CA . GLY A 1 196 ? 4.183 6.667 -23.964 1.00 93.12 196 GLY A CA 1
ATOM 1321 C C . GLY A 1 196 ? 5.168 5.565 -23.577 1.00 93.12 196 GLY A C 1
ATOM 1322 O O . GLY A 1 196 ? 6.370 5.769 -23.751 1.00 93.12 196 GLY A O 1
ATOM 1323 N N . PHE A 1 197 ? 4.692 4.416 -23.082 1.00 96.25 197 PHE A N 1
ATOM 1324 C CA . PHE A 1 197 ? 5.527 3.231 -22.917 1.00 96.25 197 PHE A CA 1
ATOM 1325 C C . PHE A 1 197 ? 6.210 2.844 -24.230 1.00 96.25 197 PHE A C 1
ATOM 1327 O O . PHE A 1 197 ? 5.602 2.853 -25.302 1.00 96.25 197 PHE A O 1
ATOM 1334 N N . GLY A 1 198 ? 7.493 2.507 -24.153 1.00 94.12 198 GLY A N 1
ATOM 1335 C CA . GLY A 1 198 ? 8.293 2.211 -25.330 1.00 94.12 198 GLY A CA 1
ATOM 1336 C C . GLY A 1 198 ? 9.675 1.688 -24.976 1.00 94.12 198 GLY A C 1
ATOM 1337 O O . GLY A 1 198 ? 10.011 1.485 -23.813 1.00 94.12 198 GLY A O 1
ATOM 1338 N N . ALA A 1 199 ? 10.493 1.461 -26.001 1.00 93.00 199 ALA A N 1
ATOM 1339 C CA . ALA A 1 199 ? 11.845 0.955 -25.813 1.00 93.00 199 ALA A CA 1
ATOM 1340 C C . ALA A 1 199 ? 12.687 1.912 -24.952 1.00 93.00 199 ALA A C 1
ATOM 1342 O O . ALA A 1 199 ? 12.813 3.099 -25.260 1.00 93.00 199 ALA A O 1
ATOM 1343 N N . GLY A 1 200 ? 13.299 1.380 -23.896 1.00 94.06 200 GLY A N 1
ATOM 1344 C CA . GLY A 1 200 ? 14.193 2.127 -23.023 1.00 94.06 200 GLY A CA 1
ATOM 1345 C C . GLY A 1 200 ? 14.446 1.416 -21.702 1.00 94.06 200 GLY A C 1
ATOM 1346 O O . GLY A 1 200 ? 14.055 0.268 -21.505 1.00 94.06 200 GLY A O 1
ATOM 1347 N N . VAL A 1 201 ? 15.132 2.112 -20.798 1.00 95.38 201 VAL A N 1
ATOM 1348 C CA . VAL A 1 201 ? 15.454 1.598 -19.465 1.00 95.38 201 VAL A CA 1
ATOM 1349 C C . VAL A 1 201 ? 14.450 2.149 -18.462 1.00 95.38 201 VAL A C 1
ATOM 1351 O O . VAL A 1 201 ? 14.240 3.360 -18.384 1.00 95.38 201 VAL A O 1
ATOM 1354 N N . TYR A 1 202 ? 13.868 1.246 -17.680 1.00 96.88 202 TYR A N 1
ATOM 1355 C CA . TYR A 1 202 ? 12.943 1.558 -16.600 1.00 96.88 202 TYR A CA 1
ATOM 1356 C C . TYR A 1 202 ? 13.567 1.147 -15.276 1.00 96.88 202 TYR A C 1
ATOM 1358 O O . TYR A 1 202 ? 13.983 -0.000 -15.104 1.00 96.88 202 TYR A O 1
ATOM 1366 N N . ARG A 1 203 ? 13.628 2.079 -14.326 1.00 96.94 203 ARG A N 1
ATOM 1367 C CA . ARG A 1 203 ? 14.028 1.766 -12.955 1.00 96.94 203 ARG A CA 1
ATOM 1368 C C . ARG A 1 203 ? 12.780 1.348 -12.182 1.00 96.94 203 ARG A C 1
ATOM 1370 O O . ARG A 1 203 ? 11.846 2.128 -12.068 1.00 96.94 203 ARG A O 1
ATOM 1377 N N . LEU A 1 204 ? 12.741 0.115 -11.682 1.00 98.19 204 LEU A N 1
ATOM 1378 C CA . LEU A 1 204 ? 11.603 -0.376 -10.891 1.00 98.19 204 LEU A CA 1
ATOM 1379 C C . LEU A 1 204 ? 11.911 -0.345 -9.398 1.00 98.19 204 LEU A C 1
ATOM 1381 O O . LEU A 1 204 ? 11.120 0.190 -8.630 1.00 98.19 204 LEU A O 1
ATOM 1385 N N . PHE A 1 205 ? 13.078 -0.860 -9.017 1.00 98.56 205 PHE A N 1
ATOM 1386 C CA . PHE A 1 205 ? 13.499 -0.996 -7.629 1.00 98.56 205 PHE A CA 1
ATOM 1387 C C . PHE A 1 205 ? 14.809 -0.248 -7.390 1.00 98.56 205 PHE A C 1
ATOM 1389 O O . PHE A 1 205 ? 15.774 -0.426 -8.137 1.00 98.56 205 PHE A O 1
ATOM 1396 N N . ASP A 1 206 ? 14.831 0.544 -6.328 1.00 98.50 206 ASP A N 1
ATOM 1397 C CA . ASP A 1 206 ? 16.033 0.909 -5.593 1.00 98.50 206 ASP A CA 1
ATOM 1398 C C . ASP A 1 206 ? 16.193 -0.022 -4.398 1.00 98.50 206 ASP A C 1
ATOM 1400 O O . ASP A 1 206 ? 15.202 -0.410 -3.783 1.00 98.50 206 ASP A O 1
ATOM 1404 N N . TYR A 1 207 ? 17.432 -0.405 -4.088 1.00 98.56 207 TYR A N 1
ATOM 1405 C CA . TYR A 1 207 ? 17.734 -1.180 -2.890 1.00 98.56 207 TYR A CA 1
ATOM 1406 C C . TYR A 1 207 ? 19.067 -0.756 -2.265 1.00 98.56 207 TYR A C 1
ATOM 1408 O O . TYR A 1 207 ? 20.043 -0.509 -2.977 1.00 98.56 207 TYR A O 1
ATOM 1416 N N . GLY A 1 208 ? 19.102 -0.660 -0.934 1.00 98.44 208 GLY A N 1
ATOM 1417 C CA . GLY A 1 208 ? 20.299 -0.280 -0.174 1.00 98.44 208 GLY A CA 1
ATOM 1418 C C . GLY A 1 208 ? 21.107 -1.457 0.383 1.00 98.44 208 GLY A C 1
ATOM 1419 O O . GLY A 1 208 ? 22.271 -1.278 0.744 1.00 98.44 208 GLY A O 1
ATOM 1420 N N . GLY A 1 209 ? 20.504 -2.649 0.462 1.00 98.25 209 GLY A N 1
ATOM 1421 C CA . GLY A 1 209 ? 21.101 -3.858 1.036 1.00 98.25 209 GLY A CA 1
ATOM 1422 C C . GLY A 1 209 ? 21.530 -4.908 0.007 1.00 98.25 209 GLY A C 1
ATOM 1423 O O . GLY A 1 209 ? 21.926 -4.605 -1.119 1.00 98.25 209 GLY A O 1
ATOM 1424 N N . ALA A 1 210 ? 21.469 -6.177 0.406 1.00 98.56 210 ALA A N 1
ATOM 1425 C CA . ALA A 1 210 ? 21.767 -7.306 -0.462 1.00 98.56 210 ALA A CA 1
ATOM 1426 C C . ALA A 1 210 ? 20.617 -7.583 -1.443 1.00 98.56 210 ALA A C 1
ATOM 1428 O O . ALA A 1 210 ? 19.440 -7.532 -1.085 1.00 98.56 210 ALA A O 1
ATOM 1429 N N . LEU A 1 211 ? 20.975 -7.951 -2.676 1.00 98.62 211 LEU A N 1
ATOM 1430 C CA . LEU A 1 211 ? 20.038 -8.475 -3.664 1.00 98.62 211 LEU A CA 1
ATOM 1431 C C . LEU A 1 211 ? 20.108 -10.004 -3.686 1.00 98.62 211 LEU A C 1
ATOM 1433 O O . LEU A 1 211 ? 21.133 -10.576 -4.055 1.00 98.62 211 LEU A O 1
ATOM 1437 N N . THR A 1 212 ? 18.993 -10.658 -3.374 1.00 98.75 212 THR A N 1
ATOM 1438 C CA . THR A 1 212 ? 18.777 -12.077 -3.679 1.00 98.75 212 THR A CA 1
ATOM 1439 C C . THR A 1 212 ? 17.934 -12.172 -4.944 1.00 98.75 212 THR A C 1
ATOM 1441 O O . THR A 1 212 ? 16.728 -11.942 -4.913 1.00 98.75 212 THR A O 1
ATOM 1444 N N . ASN A 1 213 ? 18.561 -12.475 -6.078 1.00 97.56 213 ASN A N 1
ATOM 1445 C CA . ASN A 1 213 ? 17.863 -12.598 -7.356 1.00 97.56 213 ASN A CA 1
ATOM 1446 C C . ASN A 1 213 ? 17.501 -14.061 -7.644 1.00 97.56 213 ASN A C 1
ATOM 1448 O O . ASN A 1 213 ? 18.362 -14.846 -8.036 1.00 97.56 213 ASN A O 1
ATOM 1452 N N . ASN A 1 214 ? 16.222 -14.397 -7.500 1.00 97.94 214 ASN A N 1
ATOM 1453 C CA . ASN A 1 214 ? 15.667 -15.719 -7.796 1.00 97.94 214 ASN A CA 1
ATOM 1454 C C . ASN A 1 214 ? 15.077 -15.815 -9.216 1.00 97.94 214 ASN A C 1
ATOM 1456 O O . ASN A 1 214 ? 14.470 -16.827 -9.551 1.00 97.94 214 ASN A O 1
ATOM 1460 N N . GLY A 1 215 ? 15.262 -14.787 -10.054 1.00 94.81 215 GLY A N 1
ATOM 1461 C CA . GLY A 1 215 ? 14.822 -14.782 -11.448 1.00 94.81 215 GLY A CA 1
ATOM 1462 C C . GLY A 1 215 ? 13.373 -14.338 -11.620 1.00 94.81 215 GLY A C 1
ATOM 1463 O O . GLY A 1 215 ? 12.505 -15.143 -11.946 1.00 94.81 215 GLY A O 1
ATOM 1464 N N . MET A 1 216 ? 13.112 -13.040 -11.444 1.00 97.38 216 MET A N 1
ATOM 1465 C CA . MET A 1 216 ? 11.842 -12.450 -11.878 1.00 97.38 216 MET A CA 1
ATOM 1466 C C . MET A 1 216 ? 11.652 -12.644 -13.386 1.00 97.38 216 MET A C 1
ATOM 1468 O O . MET A 1 216 ? 12.565 -12.413 -14.180 1.00 97.38 216 MET A O 1
ATOM 1472 N N . THR A 1 217 ? 10.449 -13.054 -13.767 1.00 97.31 217 THR A N 1
ATOM 1473 C CA . THR A 1 217 ? 10.046 -13.254 -15.162 1.00 97.31 217 THR A CA 1
ATOM 1474 C C . THR A 1 217 ? 9.185 -12.095 -15.645 1.00 97.31 217 THR A C 1
ATOM 1476 O O . THR A 1 217 ? 8.603 -11.363 -14.846 1.00 97.31 217 THR A O 1
ATOM 1479 N N . ILE A 1 218 ? 9.103 -11.917 -16.960 1.00 97.00 218 ILE A N 1
ATOM 1480 C CA . ILE A 1 218 ? 8.166 -10.973 -17.569 1.00 97.00 218 ILE A CA 1
ATOM 1481 C C . ILE A 1 218 ? 6.862 -11.717 -17.847 1.00 97.00 218 ILE A C 1
ATOM 1483 O O . ILE A 1 218 ? 6.867 -12.758 -18.502 1.00 97.00 218 ILE A O 1
ATOM 1487 N N . GLY A 1 219 ? 5.763 -11.178 -17.329 1.00 96.38 219 GLY A N 1
ATOM 1488 C CA . GLY A 1 219 ? 4.406 -11.633 -17.587 1.00 96.38 219 GLY A CA 1
ATOM 1489 C C . GLY A 1 219 ? 3.786 -10.855 -18.743 1.00 96.38 219 GLY A C 1
ATOM 1490 O O . GLY A 1 219 ? 4.274 -10.898 -19.871 1.00 96.38 219 GLY A O 1
ATOM 1491 N N . SER A 1 220 ? 2.690 -10.141 -18.484 1.00 95.69 220 SER A N 1
ATOM 1492 C CA . SER A 1 220 ? 2.020 -9.351 -19.521 1.00 95.69 220 SER A CA 1
ATOM 1493 C C . SER A 1 220 ? 2.781 -8.065 -19.852 1.00 95.69 220 SER A C 1
ATOM 1495 O O . SER A 1 220 ? 3.185 -7.339 -18.945 1.00 95.69 220 SER A O 1
ATOM 1497 N N . THR A 1 221 ? 2.873 -7.719 -21.134 1.00 94.94 221 THR A N 1
ATOM 1498 C CA . THR A 1 221 ? 3.356 -6.417 -21.620 1.00 94.94 221 THR A CA 1
ATOM 1499 C C . THR A 1 221 ? 2.309 -5.754 -22.522 1.00 94.94 221 THR A C 1
ATOM 1501 O O . THR A 1 221 ? 1.431 -6.443 -23.057 1.00 94.94 221 THR A O 1
ATOM 1504 N N . PRO A 1 222 ? 2.365 -4.421 -22.719 1.00 92.12 222 PRO A N 1
ATOM 1505 C CA . PRO A 1 222 ? 1.553 -3.755 -23.732 1.00 92.12 222 PRO A CA 1
ATOM 1506 C C . PRO A 1 222 ? 1.784 -4.353 -25.127 1.00 92.12 222 PRO A C 1
ATOM 1508 O O . PRO A 1 222 ? 2.890 -4.779 -25.463 1.00 92.12 222 PRO A O 1
ATOM 1511 N N . VAL A 1 223 ? 0.738 -4.376 -25.958 1.00 86.25 223 VAL A N 1
ATOM 1512 C CA . VAL A 1 223 ? 0.796 -4.966 -27.306 1.00 86.25 223 VAL A CA 1
ATOM 1513 C C . VAL A 1 223 ? 1.935 -4.344 -28.119 1.00 86.25 223 VAL A C 1
ATOM 1515 O O . VAL A 1 223 ? 2.036 -3.125 -28.228 1.00 86.25 223 VAL A O 1
ATOM 1518 N N . GLY A 1 224 ? 2.775 -5.191 -28.719 1.00 77.81 224 GLY A N 1
ATOM 1519 C CA . GLY A 1 224 ? 3.907 -4.762 -29.545 1.00 77.81 224 GLY A CA 1
ATOM 1520 C C . GLY A 1 224 ? 5.192 -4.459 -28.769 1.00 77.81 224 GLY A C 1
ATOM 1521 O O . GLY A 1 224 ? 6.216 -4.199 -29.399 1.00 77.81 224 GLY A O 1
ATOM 1522 N N . ALA A 1 225 ? 5.174 -4.534 -27.435 1.00 77.06 225 ALA A N 1
ATOM 1523 C CA . ALA A 1 225 ? 6.380 -4.455 -26.625 1.00 77.06 225 ALA A CA 1
ATOM 1524 C C . ALA A 1 225 ? 7.008 -5.839 -26.415 1.00 77.06 225 ALA A C 1
ATOM 1526 O O . ALA A 1 225 ? 6.341 -6.774 -25.970 1.00 77.06 225 ALA A O 1
ATOM 1527 N N . ASN A 1 226 ? 8.313 -5.928 -26.670 1.00 69.38 226 ASN A N 1
ATOM 1528 C CA . ASN A 1 226 ? 9.153 -7.044 -26.249 1.00 69.38 226 ASN A CA 1
ATOM 1529 C C . ASN A 1 226 ? 10.052 -6.549 -25.110 1.00 69.38 226 ASN A C 1
ATOM 1531 O O . ASN A 1 226 ? 10.606 -5.452 -25.219 1.00 69.38 226 ASN A O 1
ATOM 1535 N N . ALA A 1 227 ? 10.141 -7.330 -24.034 1.00 62.12 227 ALA A N 1
ATOM 1536 C CA . ALA A 1 227 ? 11.012 -7.060 -22.891 1.00 62.12 227 ALA A CA 1
ATOM 1537 C C . ALA A 1 227 ? 12.396 -7.688 -23.080 1.00 62.12 227 ALA A C 1
ATOM 1539 O O . ALA A 1 227 ? 12.466 -8.767 -23.716 1.00 62.12 227 ALA A O 1
#